Protein AF-A0A1Q8JKD9-F1 (afdb_monomer_lite)

Secondary structure (DSSP, 8-state):
---PPPPPPPPPPPPPP-PPPPP-----TT-HHHHHHHHHHHHHHHHHHHHHHHHHHTTSS-HHHHIIIIIHHHHHHHHHHHHHS--TTHHHHHHHHHHHHHHHHHHHHHHHIIIIIS-SS---HHHHHHHHHT-TT-HHHHHHHHHHIIIIIIIIHHHHHHHHHHHHTTGGGS-HHHHHHHHHHHIIIIIIHHHHHHHHHSTTHHHHT----HHHHHHHHHHHHHHHHHHHHHHHHTGGGGGG--SPPPPPPGGGS-------SS-------------PPPPPPPPP-----PPPPPPPPPPP--------------------PPP-----SPPS-----HHHHHHHHHHHHHT----------PPPP--PPP-

Radius of gyration: 34.35 Å; chains: 1; bounding box: 98×106×85 Å

Structure (mmCIF, N/CA/C/O backbone):
data_AF-A0A1Q8JKD9-F1
#
_entry.id   AF-A0A1Q8JKD9-F1
#
loop_
_atom_site.group_PDB
_atom_site.id
_atom_site.type_symbol
_atom_site.label_atom_id
_atom_site.label_alt_id
_atom_site.label_comp_id
_atom_site.label_asym_id
_atom_site.label_entity_id
_atom_site.label_seq_id
_atom_site.pdbx_PDB_ins_code
_atom_site.Cartn_x
_atom_site.Cartn_y
_atom_site.Cartn_z
_atom_site.occupancy
_atom_site.B_iso_or_equiv
_atom_site.auth_seq_id
_atom_site.auth_comp_id
_atom_site.auth_asym_id
_atom_site.auth_atom_id
_atom_site.pdbx_PDB_model_num
ATOM 1 N N . MET A 1 1 ? -63.446 -38.737 12.141 1.00 45.06 1 MET A N 1
ATOM 2 C CA . MET A 1 1 ? -63.207 -37.322 12.506 1.00 45.06 1 MET A CA 1
ATOM 3 C C . MET A 1 1 ? -62.107 -37.259 13.564 1.00 45.06 1 MET A C 1
ATOM 5 O O . MET A 1 1 ? -62.379 -37.520 14.728 1.00 45.06 1 MET A O 1
ATOM 9 N N . LEU A 1 2 ? -60.859 -37.001 13.159 1.00 45.19 2 LEU A N 1
ATOM 10 C CA . LEU A 1 2 ? -59.716 -36.859 14.071 1.00 45.19 2 LEU A CA 1
ATOM 11 C C . LEU A 1 2 ? -59.649 -35.415 14.593 1.00 45.19 2 LEU A C 1
ATOM 13 O O . LEU A 1 2 ? -59.439 -34.487 13.818 1.00 45.19 2 LEU A O 1
ATOM 17 N N . ARG A 1 3 ? -59.831 -35.222 15.905 1.00 55.19 3 ARG A N 1
ATOM 18 C CA . ARG A 1 3 ? -59.605 -33.929 16.571 1.00 55.19 3 ARG A CA 1
ATOM 19 C C . ARG A 1 3 ? -58.102 -33.718 16.771 1.00 55.19 3 ARG A C 1
ATOM 21 O O . ARG A 1 3 ? -57.494 -34.369 17.617 1.00 55.19 3 ARG A O 1
ATOM 28 N N . LEU A 1 4 ? -57.519 -32.797 16.006 1.00 57.00 4 LEU A N 1
ATOM 29 C CA . LEU A 1 4 ? -56.163 -32.289 16.219 1.00 57.00 4 LEU A CA 1
ATOM 30 C C . LEU A 1 4 ? -56.108 -31.499 17.536 1.00 57.00 4 LEU A C 1
ATOM 32 O O . LEU A 1 4 ? -56.911 -30.592 17.758 1.00 57.00 4 LEU A O 1
ATOM 36 N N . ARG A 1 5 ? -55.176 -31.862 18.425 1.00 59.66 5 ARG A N 1
ATOM 37 C CA . ARG A 1 5 ? -54.893 -31.112 19.658 1.00 59.66 5 ARG A CA 1
ATOM 38 C C . ARG A 1 5 ? -54.073 -29.853 19.327 1.00 59.66 5 ARG A C 1
ATOM 40 O O . ARG A 1 5 ? -53.141 -29.952 18.532 1.00 59.66 5 ARG A O 1
ATOM 47 N N . PRO A 1 6 ? -54.372 -28.698 19.946 1.00 70.19 6 PRO A N 1
ATOM 48 C CA . PRO A 1 6 ? -53.615 -27.469 19.738 1.00 70.19 6 PRO A CA 1
ATOM 49 C C . PRO A 1 6 ? -52.197 -27.585 20.315 1.00 70.19 6 PRO A C 1
ATOM 51 O O . PRO A 1 6 ? -52.002 -28.072 21.431 1.00 70.19 6 PRO A O 1
ATOM 54 N N . ALA A 1 7 ? -51.212 -27.138 19.537 1.00 68.81 7 ALA A N 1
ATOM 55 C CA . ALA A 1 7 ? -49.814 -27.068 19.940 1.00 68.81 7 ALA A CA 1
ATOM 56 C C . ALA A 1 7 ? -49.627 -26.004 21.034 1.00 68.81 7 ALA A C 1
ATOM 58 O O . ALA A 1 7 ? -50.043 -24.856 20.876 1.00 68.81 7 ALA A O 1
ATOM 59 N N . LEU A 1 8 ? -49.007 -26.390 22.150 1.00 71.19 8 LEU A N 1
ATOM 60 C CA . LEU A 1 8 ? -48.636 -25.462 23.216 1.00 71.19 8 LEU A CA 1
ATOM 61 C C . LEU A 1 8 ? -47.515 -24.522 22.734 1.00 71.19 8 LEU A C 1
ATOM 63 O O . LEU A 1 8 ? -46.573 -24.989 22.090 1.00 71.19 8 LEU A O 1
ATOM 67 N N . PRO A 1 9 ? -47.576 -23.220 23.064 1.00 71.81 9 PRO A N 1
ATOM 68 C CA . PRO A 1 9 ? -46.535 -22.270 22.700 1.00 71.81 9 PRO A CA 1
ATOM 69 C C . PRO A 1 9 ? -45.204 -22.593 23.409 1.00 71.81 9 PRO A C 1
ATOM 71 O O . PRO A 1 9 ? -45.204 -23.072 24.550 1.00 71.81 9 PRO A O 1
ATOM 74 N N . PRO A 1 10 ? -44.057 -22.329 22.756 1.00 72.69 10 PRO A N 1
ATOM 75 C CA . PRO A 1 10 ? -42.738 -22.599 23.314 1.00 72.69 10 PRO A CA 1
ATOM 76 C C . PRO A 1 10 ? -42.508 -21.784 24.594 1.00 72.69 10 PRO A C 1
ATOM 78 O O . PRO A 1 10 ? -42.667 -20.564 24.619 1.00 72.69 10 PRO A O 1
ATOM 81 N N . ARG A 1 11 ? -42.126 -22.469 25.680 1.00 69.19 11 ARG A N 1
ATOM 82 C CA . ARG A 1 11 ? -41.750 -21.836 26.953 1.00 69.19 11 ARG A CA 1
ATOM 83 C C . ARG A 1 11 ? -40.543 -20.921 26.741 1.00 69.19 11 ARG A C 1
ATOM 85 O O . ARG A 1 11 ? -39.498 -21.378 26.286 1.00 69.19 11 ARG A O 1
ATOM 92 N N . ALA A 1 12 ? -40.682 -19.656 27.136 1.00 68.25 12 ALA A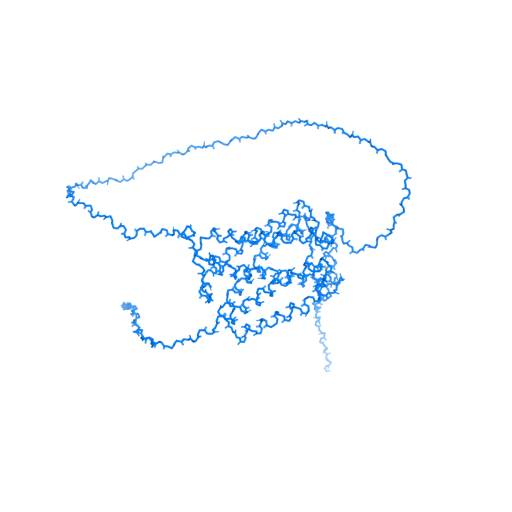 N 1
ATOM 93 C CA . ALA A 1 12 ? -39.588 -18.694 27.139 1.00 68.25 12 ALA A CA 1
ATOM 94 C C . ALA A 1 12 ? -38.411 -19.204 28.004 1.00 68.25 12 ALA A C 1
ATOM 96 O O . ALA A 1 12 ? -38.642 -19.718 29.108 1.00 68.25 12 ALA A O 1
ATOM 97 N N . PRO A 1 13 ? -37.158 -19.087 27.529 1.00 71.56 13 PRO A N 1
ATOM 98 C CA . PRO A 1 13 ? -35.986 -19.535 28.271 1.00 71.56 13 PRO A CA 1
ATOM 99 C C . PRO A 1 13 ? -35.858 -18.751 29.583 1.00 71.56 13 PRO A C 1
ATOM 101 O O . PRO A 1 13 ? -35.790 -17.523 29.591 1.00 71.56 13 PRO A O 1
ATOM 104 N N . ARG A 1 14 ? -35.828 -19.469 30.713 1.00 72.19 14 ARG A N 1
ATOM 105 C CA . ARG A 1 14 ? -35.555 -18.885 32.033 1.00 72.19 14 ARG A CA 1
ATOM 106 C C . ARG A 1 14 ? -34.157 -18.264 32.021 1.00 72.19 14 ARG A C 1
ATOM 108 O O . ARG A 1 14 ? -33.171 -18.979 31.854 1.00 72.19 14 ARG A O 1
ATOM 115 N N . ALA A 1 15 ? -34.086 -16.949 32.224 1.00 66.88 15 ALA A N 1
ATOM 116 C CA . ALA A 1 15 ? -32.836 -16.227 32.416 1.00 66.88 15 ALA A CA 1
ATOM 117 C C . ALA A 1 15 ? -32.074 -16.832 33.605 1.00 66.88 15 ALA A C 1
ATOM 119 O O . ALA A 1 15 ? -32.576 -16.880 34.730 1.00 66.88 15 ALA A O 1
ATOM 120 N N . ARG A 1 16 ? -30.876 -17.355 33.338 1.00 71.06 16 ARG A N 1
ATOM 121 C CA . ARG A 1 16 ? -29.997 -17.931 34.356 1.00 71.06 16 ARG A CA 1
ATOM 122 C C . ARG A 1 16 ? -29.391 -16.765 35.152 1.00 71.06 16 ARG A C 1
ATOM 124 O O . ARG A 1 16 ? -28.826 -15.876 34.518 1.00 71.06 16 ARG A O 1
ATOM 131 N N . PRO A 1 17 ? -29.505 -16.733 36.491 1.00 66.38 17 PRO A N 1
ATOM 132 C CA . PRO A 1 17 ? -28.947 -15.651 37.293 1.00 66.38 17 PRO A CA 1
ATOM 133 C C . PRO A 1 17 ? -27.435 -15.569 37.072 1.00 66.38 17 PRO A C 1
ATOM 135 O O . PRO A 1 17 ? -26.703 -16.541 37.279 1.00 66.38 17 PRO A O 1
ATOM 138 N N . THR A 1 18 ? -26.987 -14.413 36.594 1.00 67.50 18 THR A N 1
ATOM 139 C CA . THR A 1 18 ? -25.587 -14.098 36.324 1.00 67.50 18 THR A CA 1
ATOM 140 C C . THR A 1 18 ? -24.831 -14.112 37.650 1.00 67.50 18 THR A C 1
ATOM 142 O O . THR A 1 18 ? -25.044 -13.261 38.510 1.00 67.50 18 THR A O 1
ATOM 145 N N . ARG A 1 19 ? -23.974 -15.116 37.848 1.00 67.06 19 ARG A N 1
ATOM 146 C CA . ARG A 1 19 ? -23.101 -15.216 39.022 1.00 67.06 19 ARG A CA 1
ATOM 147 C C . ARG A 1 19 ? -22.141 -14.024 38.992 1.00 67.06 19 ARG A C 1
ATOM 149 O O . ARG A 1 19 ? -21.377 -13.893 38.040 1.00 67.06 19 ARG A O 1
ATOM 156 N N . ALA A 1 20 ? -22.222 -13.153 39.997 1.00 61.78 20 ALA A N 1
ATOM 157 C CA . ALA A 1 20 ? -21.336 -12.004 40.144 1.00 61.78 20 ALA A CA 1
ATOM 158 C C . ALA A 1 20 ? -19.874 -12.477 40.119 1.00 61.78 20 ALA A C 1
ATOM 160 O O . ALA A 1 20 ? -19.485 -13.347 40.902 1.00 61.78 20 ALA A O 1
ATOM 161 N N . ALA A 1 21 ? -19.094 -11.954 39.173 1.00 58.38 21 ALA A N 1
ATOM 162 C CA . ALA A 1 21 ? -17.678 -12.265 39.066 1.00 58.38 21 ALA A CA 1
ATOM 163 C C . ALA A 1 21 ? -16.935 -11.699 40.292 1.00 58.38 21 ALA A C 1
ATOM 165 O O . ALA A 1 21 ? -17.236 -10.577 40.710 1.00 58.38 21 ALA A O 1
ATOM 166 N N . PRO A 1 22 ? -15.995 -12.454 40.887 1.00 63.22 22 PRO A N 1
ATOM 167 C CA . PRO A 1 22 ? -15.228 -11.996 42.036 1.00 63.22 22 PRO A CA 1
ATOM 168 C C . PRO A 1 22 ? -14.421 -10.743 41.684 1.00 63.22 22 PRO A C 1
ATOM 170 O O . PRO A 1 22 ? -13.774 -10.663 40.639 1.00 63.22 22 PRO A O 1
ATOM 173 N N . ALA A 1 23 ? -14.489 -9.758 42.575 1.00 59.47 23 ALA A N 1
ATOM 174 C CA . ALA A 1 23 ? -13.776 -8.502 42.463 1.00 59.47 23 ALA A CA 1
ATOM 175 C C . ALA A 1 23 ? -12.260 -8.716 42.608 1.00 59.47 23 ALA A C 1
ATOM 177 O O . ALA A 1 23 ? -11.796 -9.249 43.611 1.00 59.47 23 ALA A O 1
ATOM 178 N N . GLY A 1 24 ? -11.504 -8.223 41.626 1.00 60.06 24 GLY A N 1
ATOM 179 C CA . GLY A 1 24 ? -10.189 -7.630 41.865 1.00 60.06 24 GLY A CA 1
ATOM 180 C C . GLY A 1 24 ? -9.005 -8.580 42.037 1.00 60.06 24 GLY A C 1
ATOM 181 O O . GLY A 1 24 ? -8.379 -8.590 43.089 1.00 60.06 24 GLY A O 1
ATOM 182 N N . ALA A 1 25 ? -8.593 -9.254 40.964 1.00 49.50 25 ALA A N 1
ATOM 183 C CA . ALA A 1 25 ? -7.165 -9.485 40.749 1.00 49.50 25 ALA A CA 1
ATOM 184 C C . ALA A 1 25 ? -6.667 -8.384 39.804 1.00 49.50 25 ALA A C 1
ATOM 186 O O . ALA A 1 25 ? -6.946 -8.410 38.606 1.00 49.50 25 ALA A O 1
ATOM 187 N N . ALA A 1 26 ? -6.011 -7.363 40.360 1.00 52.94 26 ALA A N 1
ATOM 188 C CA . ALA A 1 26 ? -5.391 -6.301 39.580 1.00 52.94 26 ALA A CA 1
ATOM 189 C C . ALA A 1 26 ? -4.292 -6.913 38.699 1.00 52.94 26 ALA A C 1
ATOM 191 O O . ALA A 1 26 ? -3.261 -7.364 39.196 1.00 52.94 26 ALA A O 1
ATOM 192 N N . VAL A 1 27 ? -4.542 -6.973 37.391 1.00 52.59 27 VAL A N 1
ATOM 193 C CA . VAL A 1 27 ? -3.562 -7.437 36.406 1.00 52.59 27 VAL A CA 1
ATOM 194 C C . VAL A 1 27 ? -2.384 -6.450 36.410 1.00 52.59 27 VAL A C 1
ATOM 196 O O . VAL A 1 27 ? -2.614 -5.246 36.272 1.00 52.59 27 VAL A O 1
ATOM 199 N N . PRO A 1 28 ? -1.135 -6.913 36.594 1.00 50.22 28 PRO A N 1
ATOM 200 C CA . PRO A 1 28 ? 0.024 -6.035 36.699 1.00 50.22 28 PRO A CA 1
ATOM 201 C C . PRO A 1 28 ? 0.235 -5.211 35.419 1.00 50.22 28 PRO A C 1
ATOM 203 O O . PRO A 1 28 ? 0.248 -5.730 34.305 1.00 50.22 28 PRO A O 1
ATOM 206 N N . ALA A 1 29 ? 0.443 -3.906 35.601 1.00 54.50 29 ALA A N 1
ATOM 207 C CA . ALA A 1 29 ? 0.509 -2.865 34.571 1.00 54.50 29 ALA A CA 1
ATOM 208 C C . ALA A 1 29 ? 1.790 -2.863 33.695 1.00 54.50 29 ALA A C 1
ATOM 210 O O . ALA A 1 29 ? 2.122 -1.846 33.091 1.00 54.50 29 ALA A O 1
ATOM 211 N N . LEU A 1 30 ? 2.514 -3.985 33.598 1.00 49.97 30 LEU A N 1
ATOM 212 C CA . LEU A 1 30 ? 3.777 -4.114 32.844 1.00 49.97 30 LEU A CA 1
ATOM 213 C C . LEU A 1 30 ? 3.600 -4.474 31.350 1.00 49.97 30 LEU A C 1
ATOM 215 O O . LEU A 1 30 ? 4.573 -4.522 30.605 1.00 49.97 30 LEU A O 1
ATOM 219 N N . ALA A 1 31 ? 2.366 -4.667 30.879 1.00 58.41 31 ALA A N 1
ATOM 220 C CA . ALA A 1 31 ? 2.044 -5.060 29.502 1.00 58.41 31 ALA A CA 1
ATOM 221 C C . ALA A 1 31 ? 2.087 -3.991 28.362 1.00 58.41 31 ALA A C 1
ATOM 223 O O . ALA A 1 31 ? 1.958 -4.404 27.208 1.00 58.41 31 ALA A O 1
ATOM 224 N N . PRO A 1 32 ? 2.267 -2.659 28.559 1.00 65.38 32 PRO A N 1
ATOM 225 C CA . PRO A 1 32 ? 2.166 -1.706 27.440 1.00 65.38 32 PRO A CA 1
ATOM 226 C C . PRO A 1 32 ? 3.316 -1.783 26.427 1.00 65.38 32 PRO A C 1
ATOM 228 O O . PRO A 1 32 ? 3.102 -1.544 25.239 1.00 65.38 32 PRO A O 1
ATOM 231 N N . ALA A 1 33 ? 4.539 -2.080 26.884 1.00 75.75 33 ALA A N 1
ATOM 232 C CA . ALA A 1 33 ? 5.746 -1.953 26.061 1.00 75.75 33 ALA A CA 1
ATOM 233 C C . ALA A 1 33 ? 5.854 -3.062 24.998 1.00 75.75 33 ALA A C 1
ATOM 235 O O . ALA A 1 33 ? 6.175 -2.784 23.842 1.00 75.75 33 ALA A O 1
ATOM 236 N N . ALA A 1 34 ? 5.523 -4.305 25.372 1.00 82.38 34 ALA A N 1
ATOM 237 C CA . ALA A 1 34 ? 5.590 -5.461 24.477 1.00 82.38 34 ALA A CA 1
ATOM 238 C C . ALA A 1 34 ? 4.606 -5.343 23.300 1.00 82.38 34 ALA A C 1
ATOM 240 O O . ALA A 1 34 ? 4.978 -5.580 22.150 1.00 82.38 34 ALA A O 1
ATOM 241 N N . GLY A 1 35 ? 3.372 -4.893 23.559 1.00 88.12 35 GLY A N 1
ATOM 242 C CA . GLY A 1 35 ? 2.386 -4.684 22.498 1.00 88.12 35 GLY A CA 1
ATOM 243 C C . GLY A 1 35 ? 2.799 -3.581 21.514 1.00 88.12 35 GLY A C 1
ATOM 244 O O . GLY A 1 35 ? 2.591 -3.723 20.309 1.00 88.12 35 GLY A O 1
ATOM 245 N N . THR A 1 36 ? 3.409 -2.494 22.005 1.00 91.62 36 THR A N 1
ATOM 246 C CA . THR A 1 36 ? 3.852 -1.382 21.149 1.00 91.62 36 THR A CA 1
ATOM 247 C C . THR A 1 36 ? 4.990 -1.829 20.240 1.00 91.62 36 THR A C 1
ATOM 249 O O . THR A 1 36 ? 4.944 -1.570 19.038 1.00 91.62 36 THR A O 1
ATOM 252 N N . GLY A 1 37 ? 5.970 -2.560 20.786 1.00 94.62 37 GLY A N 1
ATOM 253 C CA . GLY A 1 37 ? 7.058 -3.145 19.999 1.00 94.62 37 GLY A CA 1
ATOM 254 C C . GLY A 1 37 ? 6.539 -4.076 18.902 1.00 94.62 37 GLY A C 1
ATOM 255 O O . GLY A 1 37 ? 6.976 -3.990 17.757 1.00 94.62 37 GLY A O 1
ATOM 256 N N . ARG A 1 38 ? 5.529 -4.895 19.210 1.00 95.00 38 ARG A N 1
ATOM 257 C CA . ARG A 1 38 ? 4.882 -5.777 18.231 1.00 95.00 38 ARG A CA 1
ATOM 258 C C . ARG A 1 38 ? 4.211 -5.015 17.086 1.00 95.00 38 ARG A C 1
ATOM 260 O O . ARG A 1 38 ? 4.406 -5.359 15.925 1.00 95.00 38 ARG A O 1
ATOM 267 N N . VAL A 1 39 ? 3.431 -3.976 17.390 1.00 96.12 39 VAL A N 1
ATOM 268 C CA . VAL A 1 39 ? 2.801 -3.142 16.350 1.00 96.12 39 VAL A CA 1
ATOM 269 C C . VAL A 1 39 ? 3.860 -2.421 15.515 1.00 96.12 39 VAL A C 1
ATOM 271 O O . VAL A 1 39 ? 3.719 -2.350 14.296 1.00 96.12 39 VAL A O 1
ATOM 274 N N . ALA A 1 40 ? 4.945 -1.954 16.136 1.00 96.75 40 ALA A N 1
ATOM 275 C CA . ALA A 1 40 ? 6.064 -1.353 15.418 1.00 96.75 40 ALA A CA 1
ATOM 276 C C . ALA A 1 40 ? 6.735 -2.342 14.450 1.00 96.75 40 ALA A C 1
ATOM 278 O O . ALA A 1 40 ? 7.039 -1.955 13.326 1.00 96.75 40 ALA A O 1
ATOM 279 N N . LEU A 1 41 ? 6.901 -3.616 14.829 1.00 97.69 41 LEU A N 1
ATOM 280 C CA . LEU A 1 41 ? 7.418 -4.656 13.928 1.00 97.69 41 LEU A CA 1
ATOM 281 C C . LEU A 1 41 ? 6.498 -4.889 12.722 1.00 97.69 41 LEU A C 1
ATOM 283 O O . LEU A 1 41 ? 6.991 -4.994 11.601 1.00 97.69 41 LEU A O 1
ATOM 287 N N . HIS A 1 42 ? 5.177 -4.918 12.927 1.00 98.06 42 HIS A N 1
ATOM 288 C CA . HIS A 1 42 ? 4.202 -5.026 11.832 1.00 98.06 42 HIS A CA 1
ATOM 289 C C . HIS A 1 42 ? 4.266 -3.828 10.878 1.00 98.06 42 HIS A C 1
ATOM 291 O O . HIS A 1 42 ? 4.271 -4.010 9.664 1.00 98.06 42 HIS A O 1
ATOM 297 N N . VAL A 1 43 ? 4.348 -2.604 11.410 1.00 97.94 43 VAL A N 1
ATOM 298 C CA . VAL A 1 43 ? 4.467 -1.380 10.595 1.00 97.94 43 VAL A CA 1
ATOM 299 C C . VAL A 1 43 ? 5.815 -1.324 9.870 1.00 97.94 43 VAL A C 1
ATOM 301 O O . VAL A 1 43 ? 5.864 -0.947 8.703 1.00 97.94 43 VAL A O 1
ATOM 304 N N . LEU A 1 44 ? 6.903 -1.748 10.518 1.00 97.88 44 LEU A N 1
ATOM 305 C CA . LEU A 1 44 ? 8.215 -1.857 9.881 1.00 97.88 44 LEU A CA 1
ATOM 306 C C . LEU A 1 44 ? 8.171 -2.854 8.719 1.00 97.88 44 LEU A C 1
ATOM 308 O O . LEU A 1 44 ? 8.589 -2.519 7.614 1.00 97.88 44 LEU A O 1
ATOM 312 N N . LEU A 1 45 ? 7.613 -4.046 8.945 1.00 97.88 45 LEU A N 1
ATOM 313 C CA . LEU A 1 45 ? 7.430 -5.051 7.901 1.00 97.88 45 LEU A CA 1
ATOM 314 C C . LEU A 1 45 ? 6.582 -4.520 6.741 1.00 97.88 45 LEU A C 1
ATOM 316 O O . LEU A 1 45 ? 6.918 -4.773 5.591 1.00 97.88 45 LEU A O 1
ATOM 320 N N . ALA A 1 46 ? 5.524 -3.764 7.032 1.00 97.50 46 ALA A N 1
ATOM 321 C CA . ALA A 1 46 ? 4.680 -3.136 6.022 1.00 97.50 46 ALA A CA 1
ATOM 322 C C . ALA A 1 46 ? 5.406 -2.058 5.197 1.00 97.50 46 ALA A C 1
ATOM 324 O O . ALA A 1 46 ? 5.093 -1.874 4.023 1.00 97.50 46 ALA A O 1
ATOM 325 N N . ALA A 1 47 ? 6.368 -1.346 5.788 1.00 97.38 47 ALA A N 1
ATOM 326 C CA . ALA A 1 47 ? 7.128 -0.302 5.105 1.00 97.38 47 ALA A CA 1
ATOM 327 C C . ALA A 1 47 ? 8.272 -0.855 4.238 1.00 97.38 47 ALA A C 1
ATOM 329 O O . ALA A 1 47 ? 8.601 -0.263 3.208 1.00 97.38 47 ALA A O 1
ATOM 330 N N . LEU A 1 48 ? 8.893 -1.973 4.636 1.00 97.88 48 LEU A N 1
ATOM 331 C CA . LEU A 1 48 ? 10.083 -2.501 3.960 1.00 97.88 48 LEU A CA 1
ATOM 332 C C . LEU A 1 48 ? 9.881 -2.814 2.463 1.00 97.88 48 LEU A C 1
ATOM 334 O O . LEU A 1 48 ? 10.786 -2.472 1.705 1.00 97.88 48 LEU A O 1
ATOM 338 N N . PRO A 1 49 ? 8.763 -3.411 1.999 1.00 96.88 49 PRO A N 1
ATOM 339 C CA . PRO A 1 49 ? 8.540 -3.652 0.575 1.00 96.88 49 PRO A CA 1
ATOM 340 C C . PRO A 1 49 ? 8.629 -2.386 -0.287 1.00 96.88 49 PRO A C 1
ATOM 342 O O . PRO A 1 49 ? 9.335 -2.373 -1.295 1.00 96.88 49 PRO A O 1
ATOM 345 N N . LEU A 1 50 ? 7.999 -1.302 0.171 1.00 96.50 50 LEU A N 1
ATOM 346 C CA . LEU A 1 50 ? 8.004 0.004 -0.493 1.00 96.50 50 LEU A CA 1
ATOM 347 C C . LEU A 1 50 ? 9.395 0.645 -0.455 1.00 96.50 50 LEU A C 1
ATOM 349 O O . LEU A 1 50 ? 9.899 1.117 -1.474 1.00 96.50 50 LEU A O 1
ATOM 353 N N . LEU A 1 51 ? 10.044 0.620 0.714 1.00 97.31 51 LEU A N 1
ATOM 354 C CA . LEU A 1 51 ? 11.393 1.163 0.882 1.00 97.31 51 LEU A CA 1
ATOM 355 C C . LEU A 1 51 ? 12.430 0.401 0.052 1.00 97.31 51 LEU A C 1
ATOM 357 O O . LEU A 1 51 ? 13.373 1.015 -0.439 1.00 97.31 51 LEU A O 1
ATOM 361 N N . ALA A 1 52 ? 12.263 -0.910 -0.130 1.00 97.88 52 ALA A N 1
ATOM 362 C CA . ALA A 1 52 ? 13.145 -1.724 -0.958 1.00 97.88 52 ALA A CA 1
ATOM 363 C C . ALA A 1 52 ? 13.043 -1.345 -2.444 1.00 97.88 52 ALA A C 1
ATOM 365 O O . ALA A 1 52 ? 14.072 -1.297 -3.116 1.00 97.88 52 ALA A O 1
ATOM 366 N N . ILE A 1 53 ? 11.842 -1.011 -2.938 1.00 97.12 53 ILE A N 1
ATOM 367 C CA . ILE A 1 53 ? 11.655 -0.478 -4.297 1.00 97.12 53 ILE A CA 1
ATOM 368 C C . ILE A 1 53 ? 12.400 0.848 -4.435 1.00 97.12 53 ILE A C 1
ATOM 370 O O . ILE A 1 53 ? 13.228 0.988 -5.334 1.00 97.12 53 ILE A O 1
ATOM 374 N N . SER A 1 54 ? 12.171 1.801 -3.525 1.00 97.62 54 SER A N 1
ATOM 375 C CA . SER A 1 54 ? 12.868 3.089 -3.567 1.00 97.62 54 SER A CA 1
ATOM 376 C C . SER A 1 54 ? 14.387 2.900 -3.498 1.00 97.62 54 SER A C 1
ATOM 378 O O . SER A 1 54 ? 15.099 3.392 -4.367 1.00 97.62 54 SER A O 1
ATOM 380 N N . ALA A 1 55 ? 14.897 2.129 -2.535 1.00 98.00 55 ALA A N 1
ATOM 381 C CA . ALA A 1 55 ? 16.331 1.875 -2.392 1.00 98.00 55 ALA A CA 1
ATOM 382 C C . ALA A 1 55 ? 16.951 1.243 -3.648 1.00 98.00 55 ALA A C 1
ATOM 384 O O . ALA A 1 55 ? 18.068 1.604 -4.015 1.00 98.00 55 ALA A O 1
ATOM 385 N N . HIS A 1 56 ? 16.231 0.347 -4.327 1.00 97.81 56 HIS A N 1
ATOM 386 C CA . HIS A 1 56 ? 16.688 -0.246 -5.579 1.00 97.81 56 HIS A CA 1
ATOM 387 C C . HIS A 1 56 ? 16.747 0.772 -6.719 1.00 97.81 56 HIS A C 1
ATOM 389 O O . HIS A 1 56 ? 17.739 0.839 -7.439 1.00 97.81 56 HIS A O 1
ATOM 395 N N . VAL A 1 57 ? 15.710 1.596 -6.867 1.00 97.38 57 VAL A N 1
ATOM 396 C CA . VAL A 1 57 ? 15.615 2.590 -7.946 1.00 97.38 57 VAL A CA 1
ATOM 397 C C . VAL A 1 57 ? 16.617 3.742 -7.753 1.00 97.38 57 VAL A C 1
ATOM 399 O O . VAL A 1 57 ? 17.094 4.317 -8.732 1.00 97.38 57 VAL A O 1
ATOM 402 N N . PHE A 1 58 ? 16.997 4.035 -6.506 1.00 98.25 58 PHE A N 1
ATOM 403 C CA . PHE A 1 58 ? 18.104 4.936 -6.159 1.00 98.25 58 PHE A CA 1
ATOM 404 C C . PHE A 1 58 ? 19.498 4.282 -6.241 1.00 98.25 58 PHE A C 1
ATOM 406 O O . PHE A 1 58 ? 20.481 4.939 -5.912 1.00 98.25 58 PHE A O 1
ATOM 413 N N . ASP A 1 59 ? 19.596 3.017 -6.665 1.00 97.25 59 ASP A N 1
ATOM 414 C CA . ASP A 1 59 ? 20.850 2.249 -6.741 1.00 97.25 59 ASP A CA 1
ATOM 415 C C . ASP A 1 59 ? 21.591 2.136 -5.390 1.00 97.25 59 ASP A C 1
ATOM 417 O O . ASP A 1 59 ? 22.812 2.023 -5.323 1.00 97.25 59 ASP A O 1
ATOM 421 N N . LEU A 1 60 ? 20.843 2.177 -4.279 1.00 97.81 60 LEU A N 1
ATOM 422 C CA . LEU A 1 60 ? 21.392 2.065 -2.924 1.00 97.81 60 LEU A CA 1
ATOM 423 C C . LEU A 1 60 ? 21.534 0.605 -2.499 1.00 97.81 60 LEU A C 1
ATOM 425 O O . LEU A 1 60 ? 22.558 0.207 -1.948 1.00 97.81 60 LEU A O 1
ATOM 429 N N . VAL A 1 61 ? 20.479 -0.189 -2.708 1.00 98.00 61 VAL A N 1
ATOM 430 C CA . VAL A 1 61 ? 20.438 -1.602 -2.313 1.00 98.00 61 VAL A CA 1
ATOM 431 C C . VAL A 1 61 ? 19.650 -2.411 -3.347 1.00 98.00 61 VAL A C 1
ATOM 433 O O . VAL A 1 61 ? 18.501 -2.076 -3.634 1.00 98.00 61 VAL A O 1
ATOM 436 N N . PRO A 1 62 ? 20.209 -3.508 -3.890 1.00 98.00 62 PRO A N 1
ATOM 437 C CA . PRO A 1 62 ? 19.466 -4.428 -4.743 1.00 98.00 62 PRO A CA 1
ATOM 438 C C . PRO A 1 62 ? 18.240 -5.015 -4.036 1.00 98.00 62 PRO A C 1
ATOM 440 O O . PRO A 1 62 ? 18.349 -5.540 -2.925 1.00 98.00 62 PRO A O 1
ATOM 443 N N . MET A 1 63 ? 17.086 -5.014 -4.708 1.00 97.69 63 MET A N 1
ATOM 444 C CA . MET A 1 63 ? 15.826 -5.467 -4.108 1.00 97.69 63 MET A CA 1
ATOM 445 C C . MET A 1 63 ? 15.865 -6.942 -3.681 1.00 97.69 63 MET A C 1
ATOM 447 O O . MET A 1 63 ? 15.294 -7.296 -2.653 1.00 97.69 63 MET A O 1
ATOM 451 N N . GLN A 1 64 ? 16.609 -7.785 -4.407 1.00 98.06 64 GLN A N 1
ATOM 452 C CA . GLN A 1 64 ? 16.895 -9.173 -4.033 1.00 98.06 64 GLN A CA 1
ATOM 453 C C . GLN A 1 64 ? 17.528 -9.288 -2.637 1.00 98.06 64 GLN A C 1
ATOM 455 O O . GLN A 1 64 ? 17.124 -10.144 -1.849 1.00 98.06 64 GLN A O 1
ATOM 460 N N . LEU A 1 65 ? 18.503 -8.429 -2.313 1.00 98.19 65 LEU A N 1
ATOM 461 C CA . LEU A 1 65 ? 19.181 -8.455 -1.014 1.00 98.19 65 LEU A CA 1
ATOM 462 C C . LEU A 1 65 ? 18.250 -7.969 0.096 1.00 98.19 65 LEU A C 1
ATOM 464 O O . LEU A 1 65 ? 18.133 -8.639 1.120 1.00 98.19 65 LEU A O 1
ATOM 468 N N . SER A 1 66 ? 17.536 -6.860 -0.116 1.00 97.88 66 SER A N 1
ATOM 469 C CA . SER A 1 66 ? 16.542 -6.368 0.848 1.00 97.88 66 SER A CA 1
ATOM 470 C C . SER A 1 66 ? 15.440 -7.399 1.106 1.00 97.88 66 SER A C 1
ATOM 472 O O . SER A 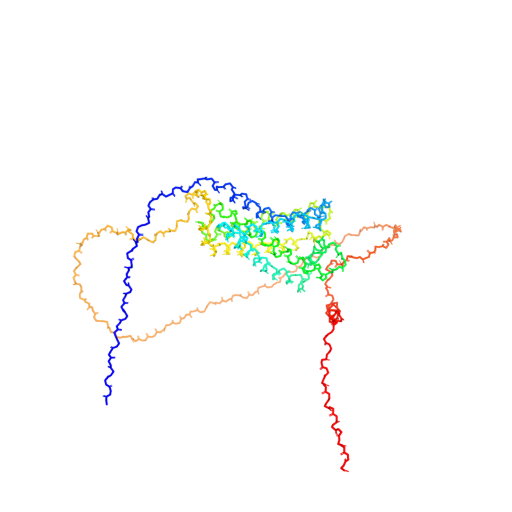1 66 ? 15.060 -7.623 2.256 1.00 97.88 66 SER A O 1
ATOM 474 N N . ALA A 1 67 ? 14.954 -8.074 0.062 1.00 97.25 67 ALA A N 1
ATOM 475 C CA . ALA A 1 67 ? 13.956 -9.127 0.193 1.00 97.25 67 ALA A CA 1
ATOM 476 C C . ALA A 1 67 ? 14.487 -10.310 1.020 1.00 97.25 67 ALA A C 1
ATOM 478 O O . ALA A 1 67 ? 13.845 -10.714 1.992 1.00 97.25 67 ALA A O 1
ATOM 479 N N . ALA A 1 68 ? 15.665 -10.833 0.668 1.00 97.75 68 ALA A N 1
ATOM 480 C CA . ALA A 1 68 ? 16.238 -12.025 1.292 1.00 97.75 68 ALA A CA 1
ATOM 481 C C . ALA A 1 68 ? 16.725 -11.794 2.731 1.00 97.75 68 ALA A C 1
ATOM 483 O O . ALA A 1 68 ? 16.578 -12.681 3.570 1.00 97.75 68 ALA A O 1
ATOM 484 N N . LEU A 1 69 ? 17.306 -10.626 3.019 1.00 98.12 69 LEU A N 1
ATOM 485 C CA . LEU A 1 69 ? 17.960 -10.349 4.302 1.00 98.12 69 LEU A CA 1
ATOM 486 C C . LEU A 1 69 ? 17.079 -9.578 5.287 1.00 98.12 69 LEU A C 1
ATOM 488 O O . LEU A 1 69 ? 17.312 -9.672 6.490 1.00 98.12 69 LEU A O 1
ATOM 492 N N . LEU A 1 70 ? 16.083 -8.823 4.810 1.00 97.56 70 LEU A N 1
ATOM 493 C CA . LEU A 1 70 ? 15.244 -7.979 5.668 1.00 97.56 70 LEU A CA 1
ATOM 494 C C . LEU A 1 70 ? 13.781 -8.420 5.644 1.00 97.56 70 LEU A C 1
ATOM 496 O O . LEU A 1 70 ? 13.240 -8.790 6.684 1.00 97.56 70 LEU A O 1
ATOM 500 N N . VAL A 1 71 ? 13.141 -8.417 4.469 1.00 97.69 71 VAL A N 1
ATOM 501 C CA . VAL A 1 71 ? 11.688 -8.638 4.364 1.00 97.69 71 VAL A CA 1
ATOM 502 C C . VAL A 1 71 ? 11.307 -10.058 4.768 1.00 97.69 71 VAL A C 1
ATOM 504 O O . VAL A 1 71 ? 10.468 -10.229 5.647 1.00 97.69 71 VAL A O 1
ATOM 507 N N . VAL A 1 72 ? 11.924 -11.082 4.169 1.00 97.69 72 VAL A N 1
ATOM 508 C CA . VAL A 1 72 ? 11.578 -12.488 4.443 1.00 97.69 72 VAL A CA 1
ATOM 509 C C . VAL A 1 72 ? 11.882 -12.889 5.894 1.00 97.69 72 VAL A C 1
ATOM 511 O O . VAL A 1 72 ? 10.989 -13.455 6.536 1.00 97.69 72 VAL A O 1
ATOM 514 N N . PRO A 1 73 ? 13.064 -12.582 6.470 1.00 98.31 73 PRO A N 1
ATOM 515 C CA . PRO A 1 73 ? 13.338 -12.891 7.871 1.00 98.31 73 PRO A CA 1
ATOM 516 C C . PRO A 1 73 ? 12.388 -12.172 8.832 1.00 98.31 73 PRO A C 1
ATOM 518 O O . PRO A 1 73 ? 11.854 -12.810 9.740 1.00 98.31 73 PRO A O 1
ATOM 521 N N . LEU A 1 74 ? 12.111 -10.879 8.612 1.00 98.00 74 LEU A N 1
ATOM 522 C CA . LEU A 1 74 ? 11.185 -10.131 9.463 1.00 98.00 74 LEU A CA 1
ATOM 523 C C . LEU A 1 74 ? 9.748 -10.654 9.336 1.00 98.00 74 LEU A C 1
ATOM 525 O O . LEU A 1 74 ? 9.088 -10.848 10.355 1.00 98.00 74 LEU A O 1
ATOM 529 N N . ALA A 1 75 ? 9.280 -10.941 8.118 1.00 97.94 75 ALA A N 1
ATOM 530 C CA . ALA A 1 75 ? 7.969 -11.545 7.884 1.00 97.94 75 ALA A CA 1
ATOM 531 C C . ALA A 1 75 ? 7.833 -12.883 8.613 1.00 97.94 75 ALA A C 1
ATOM 533 O O . ALA A 1 75 ? 6.829 -13.129 9.279 1.00 97.94 75 ALA A O 1
ATOM 534 N N . THR A 1 76 ? 8.871 -13.718 8.540 1.00 98.00 76 THR A N 1
ATOM 535 C CA . THR A 1 76 ? 8.914 -15.012 9.229 1.00 98.00 76 THR A CA 1
ATOM 536 C C . THR A 1 76 ? 8.859 -14.826 10.743 1.00 98.00 76 THR A C 1
ATOM 538 O O . THR A 1 76 ? 8.038 -15.457 11.404 1.00 98.00 76 THR A O 1
ATOM 541 N N . ALA A 1 77 ? 9.673 -13.925 11.300 1.00 97.88 77 ALA A N 1
ATOM 542 C CA . ALA A 1 77 ? 9.691 -13.644 12.734 1.00 97.88 77 ALA A CA 1
ATOM 543 C C . ALA A 1 77 ? 8.337 -13.118 13.241 1.00 97.88 77 ALA A C 1
ATOM 545 O O . ALA A 1 77 ? 7.827 -13.594 14.255 1.00 97.88 77 ALA A O 1
ATOM 546 N N . VAL A 1 78 ? 7.722 -12.183 12.514 1.00 97.50 78 VAL A N 1
ATOM 547 C CA . VAL A 1 78 ? 6.401 -11.628 12.842 1.00 97.50 78 VAL A CA 1
ATOM 548 C C . VAL A 1 78 ? 5.302 -12.687 12.726 1.00 97.50 78 VAL A C 1
ATOM 550 O O . VAL A 1 78 ? 4.421 -12.745 13.585 1.00 97.50 78 VAL A O 1
ATOM 553 N N . ALA A 1 79 ? 5.353 -13.555 11.712 1.00 97.25 79 ALA A N 1
ATOM 554 C CA . ALA A 1 79 ? 4.402 -14.653 11.554 1.00 97.25 79 ALA A CA 1
ATOM 555 C C . ALA A 1 79 ? 4.514 -15.672 12.698 1.00 97.25 79 ALA A C 1
ATOM 557 O O . ALA A 1 79 ? 3.498 -16.036 13.288 1.00 97.25 79 ALA A O 1
ATOM 558 N N . VAL A 1 80 ? 5.737 -16.076 13.058 1.00 97.94 80 VAL A N 1
ATOM 559 C CA . VAL A 1 80 ? 6.015 -16.955 14.209 1.00 97.94 80 VAL A CA 1
ATOM 560 C C . VAL A 1 80 ? 5.492 -16.314 15.496 1.00 97.94 80 VAL A C 1
ATOM 562 O O . VAL A 1 80 ? 4.720 -16.939 16.219 1.00 97.94 80 VAL A O 1
ATOM 565 N N . LEU A 1 81 ? 5.820 -15.045 15.748 1.00 96.44 81 LEU A N 1
ATOM 566 C CA . LEU A 1 81 ? 5.323 -14.310 16.913 1.00 96.44 81 LEU A CA 1
ATOM 567 C C . LEU A 1 81 ? 3.783 -14.253 16.948 1.00 96.44 81 LEU A C 1
ATOM 569 O O . LEU A 1 81 ? 3.179 -14.445 18.000 1.00 96.44 81 LEU A O 1
ATOM 573 N N . THR A 1 82 ? 3.142 -14.046 15.796 1.00 96.06 82 THR A N 1
ATOM 574 C CA . THR A 1 82 ? 1.674 -14.006 15.665 1.00 96.06 82 THR A CA 1
ATOM 575 C C . THR A 1 82 ? 1.014 -15.355 15.903 1.00 96.06 82 THR A C 1
ATOM 577 O O . THR A 1 82 ? -0.063 -15.415 16.497 1.00 96.06 82 THR A O 1
ATOM 580 N N . LEU A 1 83 ? 1.661 -16.436 15.475 1.00 97.12 83 LEU A N 1
ATOM 581 C CA . LEU A 1 83 ? 1.146 -17.789 15.627 1.00 97.12 83 LEU A CA 1
ATOM 582 C C . LEU A 1 83 ? 1.274 -18.304 17.065 1.00 97.12 83 LEU A C 1
ATOM 584 O O . LEU A 1 83 ? 0.337 -18.914 17.576 1.00 97.12 83 LEU A O 1
ATOM 588 N N . PHE A 1 84 ? 2.425 -18.081 17.703 1.00 97.75 84 PHE A N 1
ATOM 589 C CA . PHE A 1 84 ? 2.730 -18.665 19.013 1.00 97.75 84 PHE A CA 1
ATOM 590 C C . PHE A 1 84 ? 2.355 -17.769 20.198 1.00 97.75 84 PHE A C 1
ATOM 592 O O . PHE A 1 84 ? 2.128 -18.285 21.289 1.00 97.75 84 PHE A O 1
ATOM 599 N N . ASP A 1 85 ? 2.251 -16.458 19.993 1.00 96.12 85 ASP A N 1
ATOM 600 C CA . ASP A 1 85 ? 1.877 -15.495 21.031 1.00 96.12 85 ASP A CA 1
ATOM 601 C C . ASP A 1 85 ? 0.848 -14.497 20.477 1.00 96.12 85 ASP A C 1
ATOM 603 O O . ASP A 1 85 ? 1.189 -13.346 20.231 1.00 96.12 85 ASP A O 1
ATOM 607 N N . PRO A 1 86 ? -0.397 -14.899 20.169 1.00 94.88 86 PRO A N 1
ATOM 608 C CA . PRO A 1 86 ? -1.373 -14.012 19.539 1.00 94.88 86 PRO A CA 1
ATOM 609 C C . PRO A 1 86 ? -1.751 -12.836 20.451 1.00 94.88 86 PRO A C 1
ATOM 611 O O . PRO A 1 86 ? -2.140 -13.012 21.605 1.00 94.88 86 PRO A O 1
ATOM 614 N N . HIS A 1 87 ? -1.727 -11.622 19.904 1.00 95.19 87 HIS A N 1
ATOM 615 C CA . HIS A 1 87 ? -2.053 -10.390 20.617 1.00 95.19 87 HIS A CA 1
ATOM 616 C C . HIS A 1 8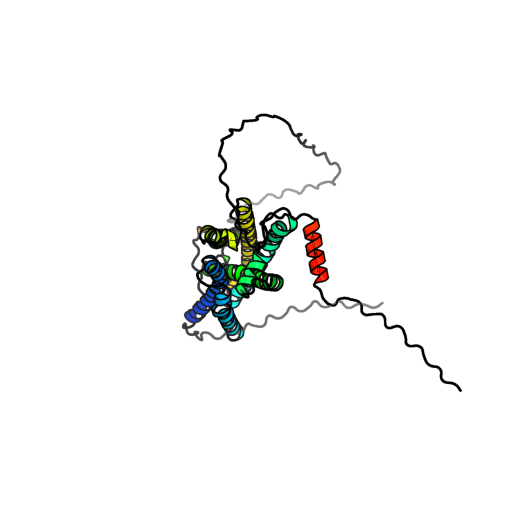7 ? -3.345 -9.761 20.061 1.00 95.19 87 HIS A C 1
ATOM 618 O O . HIS A 1 87 ? -3.582 -9.816 18.853 1.00 95.19 87 HIS A O 1
ATOM 624 N N . PRO A 1 88 ? -4.188 -9.092 20.878 1.00 94.56 88 PRO A N 1
ATOM 625 C CA . PRO A 1 88 ? -5.437 -8.488 20.396 1.00 94.56 88 PRO A CA 1
ATOM 626 C C . PRO A 1 88 ? -5.260 -7.554 19.188 1.00 94.56 88 PRO A C 1
ATOM 628 O O . PRO A 1 88 ? -6.058 -7.596 18.249 1.00 94.56 88 PRO A O 1
ATOM 631 N N . ALA A 1 89 ? -4.174 -6.773 19.164 1.00 96.00 89 ALA A N 1
ATOM 632 C CA . ALA A 1 89 ? -3.865 -5.863 18.059 1.00 96.00 89 ALA A CA 1
ATOM 633 C C . ALA A 1 89 ? -3.631 -6.581 16.712 1.00 96.00 89 ALA A C 1
ATOM 635 O O . ALA A 1 89 ? -3.847 -5.971 15.664 1.00 96.00 89 ALA A O 1
ATOM 636 N N . ASP A 1 90 ? -3.274 -7.871 16.709 1.00 96.75 90 ASP A N 1
ATOM 637 C CA . ASP A 1 90 ? -3.067 -8.628 15.467 1.00 96.75 90 ASP A CA 1
ATOM 638 C C . ASP A 1 90 ? -4.359 -8.757 14.655 1.00 96.75 90 ASP A C 1
ATOM 640 O O . ASP A 1 90 ? -4.318 -8.860 13.433 1.00 96.75 90 ASP A O 1
ATOM 644 N N . ARG A 1 91 ? -5.532 -8.683 15.301 1.00 97.19 91 ARG A N 1
ATOM 645 C CA . ARG A 1 91 ? -6.813 -8.659 14.579 1.00 97.19 91 ARG A CA 1
ATOM 646 C C . ARG A 1 91 ? -6.974 -7.392 13.749 1.00 97.19 91 ARG A C 1
ATOM 648 O O . ARG A 1 91 ? -7.521 -7.464 12.651 1.00 97.19 91 ARG A O 1
ATOM 655 N N . ILE A 1 92 ? -6.507 -6.251 14.254 1.00 97.69 92 ILE A N 1
ATOM 656 C CA . ILE A 1 92 ? -6.529 -4.974 13.524 1.00 97.69 92 ILE A CA 1
ATOM 657 C C . ILE A 1 92 ? -5.554 -5.046 12.353 1.00 97.69 92 ILE A C 1
ATOM 659 O O . ILE A 1 92 ? -5.930 -4.704 11.234 1.00 97.69 92 ILE A O 1
ATOM 663 N N . VAL A 1 93 ? -4.349 -5.561 12.605 1.00 98.00 93 VAL A N 1
ATOM 664 C CA . VAL A 1 93 ? -3.324 -5.802 11.583 1.00 98.00 93 VAL A CA 1
ATOM 665 C C . VAL A 1 93 ? -3.848 -6.705 10.466 1.00 98.00 93 VAL A C 1
ATOM 667 O O . VAL A 1 93 ? -3.775 -6.328 9.299 1.00 98.00 93 VAL A O 1
ATOM 670 N N . ALA A 1 94 ? -4.445 -7.849 10.805 1.00 98.12 94 ALA A N 1
ATOM 671 C CA . ALA A 1 94 ? -4.971 -8.800 9.831 1.00 98.12 94 ALA A CA 1
ATOM 672 C C . ALA A 1 94 ? -6.093 -8.199 8.971 1.00 98.12 94 ALA A C 1
ATOM 674 O O . ALA A 1 94 ? -6.109 -8.399 7.758 1.00 98.12 94 ALA A O 1
ATOM 675 N N . HIS A 1 95 ? -7.008 -7.424 9.569 1.00 98.44 95 HIS A N 1
ATOM 676 C CA . HIS A 1 95 ? -8.053 -6.733 8.805 1.00 98.44 95 HIS A CA 1
ATOM 677 C C . HIS A 1 95 ? -7.480 -5.640 7.905 1.00 98.44 95 HIS A C 1
ATOM 679 O O . HIS A 1 95 ? -7.937 -5.501 6.773 1.00 98.44 95 HIS A O 1
ATOM 685 N N . GLY A 1 96 ? -6.488 -4.886 8.383 1.00 98.50 96 GLY A N 1
ATOM 686 C CA . GLY A 1 96 ? -5.814 -3.880 7.570 1.00 98.50 96 GLY A CA 1
ATOM 687 C C . GLY A 1 96 ? -5.088 -4.495 6.381 1.00 98.50 96 GLY A C 1
ATOM 688 O O . GLY A 1 96 ? -5.254 -4.019 5.261 1.00 98.50 96 GLY A O 1
ATOM 689 N N . LEU A 1 97 ? -4.373 -5.601 6.598 1.00 98.50 97 LEU A N 1
ATOM 690 C CA . LEU A 1 97 ? -3.717 -6.357 5.533 1.00 98.50 97 LEU A CA 1
ATOM 691 C C . LEU A 1 97 ? -4.733 -6.892 4.516 1.00 98.50 97 LEU A C 1
ATOM 693 O O . LEU A 1 97 ? -4.564 -6.689 3.316 1.00 98.50 97 LEU A O 1
ATOM 697 N N . ALA A 1 98 ? -5.823 -7.510 4.982 1.00 98.62 98 ALA A N 1
ATOM 698 C CA . ALA A 1 98 ? -6.865 -8.044 4.107 1.00 98.62 98 ALA A CA 1
ATOM 699 C C . ALA A 1 98 ? -7.538 -6.948 3.264 1.00 98.62 98 ALA A C 1
ATOM 701 O O . ALA A 1 98 ? -7.644 -7.084 2.045 1.00 98.62 98 ALA A O 1
ATOM 702 N N . TRP A 1 99 ? -7.953 -5.837 3.881 1.00 98.69 99 TRP A N 1
ATOM 703 C CA . TRP A 1 99 ? -8.553 -4.719 3.148 1.00 98.69 99 TRP A CA 1
ATOM 704 C C . TRP A 1 99 ? -7.557 -3.995 2.242 1.00 98.69 99 TRP A C 1
ATOM 706 O O . TRP A 1 99 ? -7.964 -3.504 1.194 1.00 98.69 99 TRP A O 1
ATOM 716 N N . GLY A 1 100 ? -6.271 -3.969 2.598 1.00 98.75 100 GLY A N 1
ATOM 717 C CA . GLY A 1 100 ? -5.198 -3.479 1.735 1.00 98.75 100 GLY A CA 1
ATOM 718 C C . GLY A 1 100 ? -5.046 -4.309 0.461 1.00 98.75 100 GLY A C 1
ATOM 719 O O . GLY A 1 100 ? -5.009 -3.752 -0.636 1.00 98.75 100 GLY A O 1
ATOM 720 N N . VAL A 1 101 ? -5.058 -5.641 0.584 1.00 98.69 101 VAL A N 1
ATOM 721 C CA . VAL A 1 101 ? -5.051 -6.562 -0.569 1.00 98.69 101 VAL A CA 1
ATOM 722 C C . VAL A 1 101 ? -6.291 -6.351 -1.439 1.00 98.69 101 VAL A C 1
ATOM 724 O O . VAL A 1 101 ? -6.168 -6.226 -2.655 1.00 98.69 101 VAL A O 1
ATOM 727 N N . VAL A 1 102 ? -7.481 -6.247 -0.833 1.00 98.69 102 VAL A N 1
ATOM 728 C CA . VAL A 1 102 ? -8.735 -5.989 -1.565 1.00 98.69 102 VAL A CA 1
ATOM 729 C C . VAL A 1 102 ? -8.688 -4.643 -2.293 1.00 98.69 102 VAL A C 1
ATOM 731 O O . VAL A 1 102 ? -9.024 -4.575 -3.473 1.00 98.69 102 VAL A O 1
ATOM 734 N N . ALA A 1 103 ? -8.246 -3.576 -1.627 1.00 98.62 103 ALA A N 1
ATOM 735 C CA . ALA A 1 103 ? -8.108 -2.256 -2.238 1.00 98.62 103 ALA A CA 1
ATOM 736 C C . ALA A 1 103 ? -7.112 -2.270 -3.405 1.00 98.62 103 ALA A C 1
ATOM 738 O O . ALA A 1 103 ? -7.375 -1.667 -4.445 1.00 98.62 103 ALA A O 1
ATOM 739 N N . CYS A 1 104 ? -6.004 -3.001 -3.263 1.00 98.50 104 CYS A N 1
ATOM 740 C CA . CYS A 1 104 ? -5.018 -3.181 -4.324 1.00 98.50 104 CYS A CA 1
ATOM 741 C C . CYS A 1 104 ? -5.589 -3.967 -5.512 1.00 98.50 104 CYS A C 1
ATOM 743 O O . CYS A 1 104 ? -5.400 -3.556 -6.651 1.00 98.50 104 CYS A O 1
ATOM 745 N N . ALA A 1 105 ? -6.352 -5.035 -5.268 1.00 98.19 105 ALA A N 1
ATOM 746 C CA . ALA A 1 105 ? -7.016 -5.801 -6.322 1.00 98.19 105 ALA A CA 1
ATOM 747 C C . ALA A 1 105 ? -8.043 -4.959 -7.098 1.00 98.19 105 ALA A C 1
ATOM 749 O O . ALA A 1 105 ? -8.064 -4.996 -8.325 1.00 98.19 105 ALA A O 1
ATOM 750 N N . VAL A 1 106 ? -8.862 -4.158 -6.406 1.00 98.25 106 VAL A N 1
ATOM 751 C CA . VAL A 1 106 ? -9.849 -3.275 -7.058 1.00 98.25 106 VAL A CA 1
ATOM 752 C C . VAL A 1 106 ? -9.168 -2.150 -7.844 1.00 98.25 106 VAL A C 1
ATOM 754 O O . VAL A 1 106 ? -9.609 -1.833 -8.947 1.00 98.25 106 VAL A O 1
ATOM 757 N N . TYR A 1 107 ? -8.081 -1.574 -7.317 1.00 97.69 107 TYR A N 1
ATOM 758 C CA . TYR A 1 107 ? -7.219 -0.682 -8.097 1.00 97.69 107 TYR A CA 1
ATOM 759 C C . TYR A 1 107 ? -6.722 -1.425 -9.346 1.00 97.69 107 TYR A C 1
ATOM 761 O O . TYR A 1 107 ? -6.891 -0.934 -10.460 1.00 97.69 107 TYR A O 1
ATOM 769 N N . ASP A 1 108 ? -6.179 -2.627 -9.207 1.00 96.88 108 ASP A N 1
ATOM 770 C CA . ASP A 1 108 ? -5.603 -3.331 -10.346 1.00 96.88 108 ASP A CA 1
ATOM 771 C C . ASP A 1 108 ? -6.602 -3.686 -11.442 1.00 96.88 108 ASP A C 1
ATOM 773 O O . ASP A 1 108 ? -6.201 -3.655 -12.596 1.00 96.88 108 ASP A O 1
ATOM 777 N N . VAL A 1 109 ? -7.885 -3.907 -11.150 1.00 96.62 109 VAL A N 1
ATOM 778 C CA . VAL A 1 109 ? -8.904 -4.019 -12.214 1.00 96.62 109 VAL A CA 1
ATOM 779 C C . VAL A 1 109 ? -8.873 -2.779 -13.115 1.00 96.62 109 VAL A C 1
ATOM 781 O O . VAL A 1 109 ? -8.669 -2.896 -14.318 1.00 96.62 109 VAL A O 1
ATOM 784 N N . PHE A 1 110 ? -8.943 -1.583 -12.524 1.00 95.94 110 PHE A N 1
ATOM 785 C CA . PHE A 1 110 ? -8.813 -0.331 -13.274 1.00 95.94 110 PHE A CA 1
ATOM 786 C C . PHE A 1 110 ? -7.452 -0.223 -13.982 1.00 95.94 110 PHE A C 1
ATOM 788 O O . PHE A 1 110 ? -7.384 0.119 -15.161 1.00 95.94 110 PHE A O 1
ATOM 795 N N . ARG A 1 111 ? -6.352 -0.520 -13.280 1.00 94.94 111 ARG A N 1
ATOM 796 C CA . ARG A 1 111 ? -4.995 -0.384 -13.830 1.00 94.94 111 ARG A CA 1
ATOM 797 C C . ARG A 1 111 ? -4.776 -1.305 -15.029 1.00 94.94 111 ARG A C 1
ATOM 799 O O . ARG A 1 111 ? -4.288 -0.845 -16.058 1.00 94.94 111 ARG A O 1
ATOM 806 N N . LEU A 1 112 ? -5.105 -2.585 -14.894 1.00 92.88 112 LEU A N 1
ATOM 807 C CA . LEU A 1 112 ? -4.881 -3.609 -15.910 1.00 92.88 112 LEU A CA 1
ATOM 808 C C . LEU A 1 112 ? -5.698 -3.325 -17.168 1.00 92.88 112 LEU A C 1
ATOM 810 O O . LEU A 1 112 ? -5.172 -3.515 -18.261 1.00 92.88 112 LEU A O 1
ATOM 814 N N . ASP A 1 113 ? -6.903 -2.769 -17.039 1.00 90.38 113 ASP A N 1
ATOM 815 C CA . ASP A 1 113 ? -7.671 -2.295 -18.192 1.00 90.38 113 ASP A CA 1
ATOM 816 C C . ASP A 1 113 ? -6.917 -1.179 -18.936 1.00 90.38 113 ASP A C 1
ATOM 818 O O . ASP A 1 113 ? -6.752 -1.229 -20.157 1.00 90.38 113 ASP A O 1
ATOM 822 N N . THR A 1 114 ? -6.362 -0.198 -18.214 1.00 88.44 114 THR A N 1
ATOM 823 C CA . THR A 1 114 ? -5.583 0.878 -18.859 1.00 88.44 114 THR A CA 1
ATOM 824 C C . THR A 1 114 ? -4.284 0.395 -19.504 1.00 88.44 114 THR A C 1
ATOM 826 O O . THR A 1 114 ? -3.848 0.965 -20.506 1.00 88.44 114 THR A O 1
ATOM 829 N N . VAL A 1 115 ? -3.683 -0.660 -18.954 1.00 86.88 115 VAL A N 1
ATOM 830 C CA . VAL A 1 115 ? -2.437 -1.259 -19.441 1.00 86.88 115 VAL A CA 1
ATOM 831 C C . VAL A 1 115 ? -2.696 -2.147 -20.655 1.00 86.88 115 VAL A C 1
ATOM 833 O O . VAL A 1 115 ? -2.125 -1.921 -21.718 1.00 86.88 115 VAL A O 1
ATOM 836 N N . TYR A 1 116 ? -3.554 -3.155 -20.508 1.00 88.88 116 TYR A N 1
ATOM 837 C CA . TYR A 1 116 ? -3.696 -4.236 -21.482 1.00 88.88 116 TYR A CA 1
ATOM 838 C C . TYR A 1 116 ? -4.802 -3.995 -22.500 1.00 88.88 116 TYR A C 1
ATOM 840 O O . TYR A 1 116 ? -4.664 -4.438 -23.636 1.00 88.88 116 TYR A O 1
ATOM 848 N N . MET A 1 117 ? -5.881 -3.300 -22.128 1.00 87.81 117 MET A N 1
ATOM 849 C CA . MET A 1 117 ? -6.980 -3.028 -23.062 1.00 87.81 117 MET A CA 1
ATOM 850 C C . MET A 1 117 ? -6.765 -1.714 -23.812 1.00 87.81 117 MET A C 1
ATOM 852 O O . MET A 1 117 ? -7.031 -1.638 -25.008 1.00 87.81 117 MET A O 1
ATOM 856 N N . LEU A 1 118 ? -6.273 -0.678 -23.124 1.00 87.12 118 LEU A N 1
ATOM 857 C CA . LEU A 1 118 ? -6.126 0.660 -23.710 1.00 87.12 118 LEU A CA 1
ATOM 858 C C . LEU A 1 118 ? -4.687 1.008 -24.125 1.00 87.12 118 LEU A C 1
ATOM 860 O O . LEU A 1 118 ? -4.492 1.979 -24.853 1.00 87.12 118 LEU A O 1
ATOM 864 N N . GLY A 1 119 ? -3.680 0.254 -23.669 1.00 91.12 119 GLY A N 1
ATOM 865 C CA . GLY A 1 119 ? -2.273 0.502 -24.010 1.00 91.12 119 GLY A CA 1
ATOM 866 C C . GLY A 1 119 ? -1.736 1.855 -23.526 1.00 91.12 119 GLY A C 1
ATOM 867 O O . GLY A 1 119 ? -0.769 2.368 -24.087 1.00 91.12 119 GLY A O 1
ATOM 868 N N . LEU A 1 120 ? -2.363 2.456 -22.510 1.00 89.94 120 LEU A N 1
ATOM 869 C CA . LEU A 1 120 ? -2.035 3.801 -22.021 1.00 89.94 120 LEU A CA 1
ATOM 870 C C . LEU A 1 120 ? -0.856 3.805 -21.040 1.00 89.94 120 LEU A C 1
ATOM 872 O O . LEU A 1 120 ? -0.326 4.869 -20.719 1.00 89.94 120 LEU A O 1
ATOM 876 N N . TRP A 1 121 ? -0.462 2.631 -20.538 1.00 89.62 121 TRP A N 1
ATOM 877 C CA . TRP A 1 121 ? 0.598 2.471 -19.546 1.00 89.62 121 TRP A CA 1
ATOM 878 C C . TRP A 1 121 ? 1.249 1.085 -19.671 1.00 89.62 121 TRP A C 1
ATOM 880 O O . TRP A 1 121 ? 0.568 0.095 -19.908 1.00 89.62 121 TRP A O 1
ATOM 890 N N . GLY A 1 122 ? 2.570 0.993 -19.514 1.00 90.19 122 GLY A N 1
ATOM 891 C CA . GLY A 1 122 ? 3.273 -0.284 -19.376 1.00 90.19 122 GLY A CA 1
ATOM 892 C C . GLY A 1 122 ? 3.101 -0.932 -17.996 1.00 90.19 122 GLY A C 1
ATOM 893 O O . GLY A 1 122 ? 3.015 -0.249 -16.972 1.00 90.19 122 GLY A O 1
ATOM 894 N N . ASP A 1 123 ? 3.104 -2.267 -17.960 1.00 93.25 123 ASP A N 1
ATOM 895 C CA . ASP A 1 123 ? 3.141 -3.016 -16.705 1.00 93.25 123 ASP A CA 1
ATOM 896 C C . ASP A 1 123 ? 4.579 -3.195 -16.202 1.00 93.25 123 ASP A C 1
ATOM 898 O O . ASP A 1 123 ? 5.332 -4.013 -16.725 1.00 93.25 123 ASP A O 1
ATOM 902 N N . PHE A 1 124 ? 4.962 -2.452 -15.162 1.00 93.44 124 PHE A N 1
ATOM 903 C CA . PHE A 1 124 ? 6.284 -2.589 -14.541 1.00 93.44 124 PHE A CA 1
ATOM 904 C C . PHE A 1 124 ? 6.358 -3.723 -13.501 1.00 93.44 124 PHE A C 1
ATOM 906 O O . PHE A 1 124 ? 7.446 -4.051 -13.026 1.00 93.44 124 PHE A O 1
ATOM 913 N N . ILE A 1 125 ? 5.227 -4.345 -13.139 1.00 96.62 125 ILE A N 1
ATOM 914 C CA . ILE A 1 125 ? 5.157 -5.324 -12.041 1.00 96.62 125 ILE A CA 1
ATOM 915 C C . ILE A 1 125 ? 5.957 -6.604 -12.326 1.00 96.62 125 ILE A C 1
ATOM 917 O O . ILE A 1 125 ? 6.697 -7.031 -11.435 1.00 96.62 125 ILE A O 1
ATOM 921 N N . PRO A 1 126 ? 5.922 -7.195 -13.537 1.00 96.75 126 PRO A N 1
ATOM 922 C CA . PRO A 1 126 ? 6.781 -8.331 -13.857 1.00 96.75 126 PRO A CA 1
ATOM 923 C C . PRO A 1 126 ? 8.270 -7.995 -13.750 1.00 96.75 126 PRO A C 1
ATOM 925 O O . PRO A 1 126 ? 9.031 -8.768 -13.167 1.00 96.75 126 PRO A O 1
ATOM 928 N N . THR A 1 127 ? 8.679 -6.821 -14.242 1.00 96.56 127 THR A N 1
ATOM 929 C CA . THR A 1 127 ? 10.062 -6.330 -14.146 1.00 96.56 127 THR A CA 1
ATOM 930 C C . THR A 1 127 ? 10.489 -6.187 -12.689 1.00 96.56 127 THR A C 1
ATOM 932 O O . THR A 1 127 ? 11.534 -6.709 -12.305 1.00 96.56 127 THR A O 1
ATOM 935 N N . MET A 1 128 ? 9.649 -5.583 -11.849 1.00 97.12 128 MET A N 1
ATOM 936 C CA . MET A 1 128 ? 9.889 -5.482 -10.409 1.00 97.12 128 MET A CA 1
ATOM 937 C C . MET A 1 128 ? 10.101 -6.859 -9.758 1.00 97.12 128 MET A C 1
ATOM 939 O O . MET A 1 128 ? 11.013 -7.033 -8.950 1.00 97.12 128 MET A O 1
ATOM 943 N N . GLY A 1 129 ? 9.327 -7.876 -10.142 1.00 97.75 129 GLY A N 1
ATOM 944 C CA . GLY A 1 129 ? 9.549 -9.238 -9.652 1.00 97.75 129 GLY A CA 1
ATOM 945 C C . GLY A 1 129 ? 10.881 -9.853 -10.089 1.00 97.75 129 GLY A C 1
ATOM 946 O O . GLY A 1 129 ? 11.472 -10.643 -9.344 1.00 97.75 129 GLY A O 1
ATOM 947 N N . THR A 1 130 ? 11.422 -9.456 -11.245 1.00 97.88 130 THR A N 1
ATOM 948 C CA . THR A 1 130 ? 12.785 -9.859 -11.635 1.00 97.88 130 THR A CA 1
ATOM 949 C C . THR A 1 130 ? 13.863 -9.230 -10.747 1.00 97.88 130 THR A C 1
ATOM 951 O O . THR A 1 130 ? 14.878 -9.877 -10.486 1.00 97.88 130 THR A O 1
ATOM 954 N N . TRP A 1 131 ? 13.628 -8.027 -10.203 1.00 98.00 131 TRP A N 1
ATOM 955 C CA . TRP A 1 131 ? 14.535 -7.389 -9.236 1.00 98.00 131 TRP A CA 1
ATOM 956 C C . TRP A 1 131 ? 14.570 -8.137 -7.902 1.00 98.00 131 TRP A C 1
ATOM 958 O O . TRP A 1 131 ? 15.626 -8.235 -7.282 1.00 98.00 131 TRP A O 1
ATOM 968 N N . ILE A 1 132 ? 13.431 -8.694 -7.474 1.00 97.75 132 ILE A N 1
ATOM 969 C CA . ILE A 1 132 ? 13.312 -9.493 -6.241 1.00 97.75 132 ILE A CA 1
ATOM 970 C C . ILE A 1 132 ? 14.008 -10.842 -6.406 1.00 97.75 132 ILE A C 1
ATOM 972 O O . ILE A 1 132 ? 14.727 -11.296 -5.521 1.00 97.75 132 ILE A O 1
ATOM 976 N N . THR A 1 133 ? 13.783 -11.503 -7.540 1.00 97.75 133 THR A N 1
ATOM 977 C CA . THR A 1 133 ? 14.328 -12.844 -7.798 1.00 97.75 133 THR A CA 1
ATOM 978 C C . THR A 1 133 ? 15.796 -12.828 -8.219 1.00 97.75 133 THR A C 1
ATOM 980 O O . THR A 1 133 ? 16.436 -13.880 -8.183 1.00 97.75 133 THR A O 1
ATOM 983 N N . GLY A 1 134 ? 16.325 -11.670 -8.629 1.00 97.19 134 GLY A N 1
ATOM 984 C CA . GLY A 1 134 ? 17.661 -11.546 -9.214 1.00 97.19 134 GLY A CA 1
ATOM 985 C C . GLY A 1 134 ? 17.773 -12.207 -10.593 1.00 97.19 134 GLY A C 1
ATOM 986 O O . GLY A 1 134 ? 18.862 -12.614 -10.993 1.00 97.19 134 GLY A O 1
ATOM 987 N N . ARG A 1 135 ? 16.651 -12.377 -11.309 1.00 97.06 135 ARG A N 1
ATOM 988 C CA . ARG A 1 135 ? 16.576 -13.115 -12.582 1.00 97.06 135 ARG A CA 1
ATOM 989 C C . ARG A 1 135 ? 15.950 -12.265 -13.695 1.00 97.06 135 ARG A C 1
ATOM 991 O O . ARG A 1 135 ? 14.778 -12.452 -14.013 1.00 97.06 135 ARG A O 1
ATOM 998 N N . PRO A 1 136 ? 16.713 -11.364 -14.341 1.00 93.31 136 PRO A N 1
ATOM 999 C CA . PRO A 1 136 ? 16.180 -10.421 -15.335 1.00 93.31 136 PRO A CA 1
ATOM 1000 C C . PRO A 1 136 ? 15.573 -11.080 -16.588 1.00 93.31 136 PRO A C 1
ATOM 1002 O O . PRO A 1 136 ? 14.781 -10.452 -17.281 1.00 93.31 136 PRO A O 1
ATOM 1005 N N . GLY A 1 137 ? 15.917 -12.338 -16.889 1.00 93.50 137 GLY A N 1
ATOM 1006 C CA . GLY A 1 137 ? 15.360 -13.088 -18.024 1.00 93.50 137 GLY A CA 1
ATOM 1007 C C . GLY A 1 137 ? 14.104 -13.913 -17.713 1.00 93.50 137 GLY A C 1
ATOM 1008 O O . GLY A 1 137 ? 13.492 -14.447 -18.635 1.00 93.50 137 GLY A O 1
ATOM 1009 N N . ASP A 1 138 ? 13.716 -14.044 -16.441 1.00 96.12 138 ASP A N 1
ATOM 1010 C CA . ASP A 1 138 ? 12.597 -14.887 -16.001 1.00 96.12 138 ASP A CA 1
ATOM 1011 C C . ASP A 1 138 ? 11.320 -14.049 -15.854 1.00 96.12 138 ASP A C 1
ATOM 1013 O O . ASP A 1 138 ? 10.901 -13.693 -14.754 1.00 96.12 138 ASP A O 1
ATOM 1017 N N . THR A 1 139 ? 10.710 -13.681 -16.980 1.00 93.19 139 THR A N 1
ATOM 1018 C CA . THR A 1 139 ? 9.535 -12.792 -16.992 1.00 93.19 139 THR A CA 1
ATOM 1019 C C . THR A 1 139 ? 8.296 -13.428 -16.363 1.00 93.19 139 THR A C 1
ATOM 1021 O O . THR A 1 139 ? 7.527 -12.734 -15.701 1.00 93.19 139 THR A O 1
ATOM 1024 N N . ALA A 1 140 ? 8.105 -14.741 -16.524 1.00 95.75 140 ALA A N 1
ATOM 1025 C CA . ALA A 1 140 ? 6.980 -15.463 -15.932 1.00 95.75 140 ALA A CA 1
ATOM 1026 C C . ALA A 1 140 ? 7.125 -15.573 -14.407 1.00 95.75 140 ALA A C 1
ATOM 1028 O O . ALA A 1 140 ? 6.185 -15.251 -13.674 1.00 95.75 140 ALA A O 1
ATOM 1029 N N . GLY A 1 141 ? 8.310 -15.960 -13.918 1.00 96.31 141 GLY A N 1
ATOM 1030 C CA . GLY A 1 141 ? 8.614 -15.950 -12.487 1.00 96.31 141 GLY A CA 1
ATOM 1031 C C . GLY A 1 141 ? 8.551 -14.539 -11.901 1.00 96.31 141 GLY A C 1
ATOM 1032 O O . GLY A 1 141 ? 7.977 -14.338 -10.829 1.00 96.31 141 GLY A O 1
ATOM 1033 N N . GLY A 1 142 ? 9.055 -13.550 -12.644 1.00 97.38 142 GLY A N 1
ATOM 1034 C CA . GLY A 1 142 ? 8.958 -12.132 -12.312 1.00 97.38 142 GLY A CA 1
ATOM 1035 C C . GLY A 1 142 ? 7.513 -11.659 -12.168 1.00 97.38 142 GLY A C 1
ATOM 1036 O O . GLY A 1 142 ? 7.186 -11.014 -11.179 1.00 97.38 142 GLY A O 1
ATOM 1037 N N . ALA A 1 143 ? 6.607 -12.039 -13.071 1.00 96.88 143 ALA A N 1
ATOM 1038 C CA . ALA A 1 143 ? 5.190 -11.696 -12.946 1.00 96.88 143 ALA A CA 1
ATOM 1039 C C . ALA A 1 143 ? 4.579 -12.240 -11.644 1.00 96.88 143 ALA A C 1
ATOM 1041 O O . ALA A 1 143 ? 3.980 -11.479 -10.887 1.00 96.88 143 ALA A O 1
ATOM 1042 N N . VAL A 1 144 ? 4.780 -13.527 -11.334 1.00 98.00 144 VAL A N 1
ATOM 1043 C CA . VAL A 1 144 ? 4.225 -14.144 -10.113 1.00 98.00 144 VAL A CA 1
ATOM 1044 C C . VAL A 1 144 ? 4.745 -13.451 -8.854 1.00 98.00 144 VAL A C 1
ATOM 1046 O O . VAL A 1 144 ? 3.959 -13.054 -7.992 1.00 98.00 144 VAL A O 1
ATOM 1049 N N . VAL A 1 145 ? 6.065 -13.279 -8.750 1.00 98.00 145 VAL A N 1
ATOM 1050 C CA . VAL A 1 145 ? 6.685 -12.660 -7.571 1.00 98.00 145 VAL A CA 1
ATOM 1051 C C . VAL A 1 145 ? 6.325 -11.179 -7.474 1.00 98.00 145 VAL A C 1
ATOM 1053 O O . VAL A 1 145 ? 6.020 -10.699 -6.385 1.00 98.00 145 VAL A O 1
ATOM 1056 N N . GLY A 1 146 ? 6.298 -10.468 -8.600 1.00 98.00 146 GLY A N 1
ATOM 1057 C CA . GLY A 1 146 ? 5.938 -9.056 -8.667 1.00 98.00 146 GLY A CA 1
ATOM 1058 C C . GLY A 1 146 ? 4.507 -8.799 -8.202 1.00 98.00 146 GLY A C 1
ATOM 1059 O O . GLY A 1 146 ? 4.286 -7.916 -7.376 1.00 98.00 146 GLY A O 1
ATOM 1060 N N . TYR A 1 147 ? 3.536 -9.593 -8.662 1.00 98.06 147 TYR A N 1
ATOM 1061 C CA . TYR A 1 147 ? 2.146 -9.448 -8.217 1.00 98.06 147 TYR A CA 1
ATOM 1062 C C . TYR A 1 147 ? 1.948 -9.882 -6.761 1.00 98.06 147 TYR A C 1
ATOM 1064 O O . TYR A 1 147 ? 1.192 -9.239 -6.035 1.00 98.06 147 TYR A O 1
ATOM 1072 N N . LEU A 1 148 ? 2.661 -10.911 -6.289 1.00 98.25 148 LEU A N 1
ATOM 1073 C CA . LEU A 1 148 ? 2.636 -11.283 -4.871 1.00 98.25 148 LEU A CA 1
ATOM 1074 C C . LEU A 1 148 ? 3.155 -10.142 -3.985 1.00 98.25 148 LEU A C 1
ATOM 1076 O O . LEU A 1 148 ? 2.526 -9.799 -2.981 1.00 98.25 148 LEU A O 1
ATOM 1080 N N . TRP A 1 149 ? 4.273 -9.533 -4.387 1.00 98.31 149 TRP A N 1
ATOM 1081 C CA . TRP A 1 149 ? 4.853 -8.372 -3.717 1.00 98.31 149 TRP A CA 1
ATOM 1082 C C . TRP A 1 149 ? 3.895 -7.184 -3.727 1.00 98.31 149 TRP A C 1
ATOM 1084 O O . TRP A 1 149 ? 3.643 -6.594 -2.681 1.00 98.31 149 TRP A O 1
ATOM 1094 N N . ARG A 1 150 ? 3.280 -6.898 -4.877 1.00 97.94 150 ARG A N 1
ATOM 1095 C CA . ARG A 1 150 ? 2.304 -5.817 -5.034 1.00 97.94 150 ARG A CA 1
ATOM 1096 C C . ARG A 1 150 ? 1.084 -5.990 -4.132 1.00 97.94 150 ARG A C 1
ATOM 1098 O O . ARG A 1 150 ? 0.690 -5.045 -3.456 1.00 97.94 150 ARG A O 1
ATOM 1105 N N . TYR A 1 151 ? 0.462 -7.168 -4.123 1.00 98.44 151 TYR A N 1
ATOM 1106 C CA . TYR A 1 151 ? -0.777 -7.367 -3.369 1.00 98.44 151 TYR A CA 1
ATOM 1107 C C . TYR A 1 151 ? -0.529 -7.502 -1.870 1.00 98.44 151 TYR A C 1
ATOM 1109 O O . TYR A 1 151 ? -1.187 -6.823 -1.083 1.00 98.44 151 TYR A O 1
ATOM 1117 N N . ILE A 1 152 ? 0.398 -8.373 -1.462 1.00 97.88 152 ILE A N 1
ATOM 1118 C CA . ILE A 1 152 ? 0.613 -8.685 -0.043 1.00 97.88 152 ILE A CA 1
ATOM 1119 C C . ILE A 1 152 ? 1.592 -7.700 0.593 1.00 97.88 152 ILE A C 1
ATOM 1121 O O . ILE A 1 152 ? 1.312 -7.190 1.676 1.00 97.88 152 ILE A O 1
ATOM 1125 N N . GLY A 1 153 ? 2.717 -7.432 -0.074 1.00 97.38 153 GLY A N 1
ATOM 1126 C CA . GLY A 1 153 ? 3.748 -6.519 0.414 1.00 97.38 153 GLY A CA 1
ATOM 1127 C C . GLY A 1 153 ? 3.261 -5.075 0.412 1.00 97.38 153 GLY A C 1
ATOM 1128 O O . GLY A 1 153 ? 3.050 -4.502 1.478 1.00 97.38 153 GLY A O 1
ATOM 1129 N N . ASP A 1 154 ? 3.026 -4.510 -0.773 1.00 97.44 154 ASP A N 1
ATOM 1130 C CA . ASP A 1 154 ? 2.657 -3.099 -0.906 1.00 97.44 154 ASP A CA 1
ATOM 1131 C C . ASP A 1 154 ? 1.207 -2.863 -0.459 1.00 97.44 154 ASP A C 1
ATOM 1133 O O . ASP A 1 154 ? 0.960 -2.182 0.534 1.00 97.44 154 ASP A O 1
ATOM 1137 N N . GLY A 1 155 ? 0.227 -3.458 -1.147 1.00 98.19 155 GLY A N 1
ATOM 1138 C CA . GLY A 1 155 ? -1.198 -3.255 -0.873 1.00 98.19 155 GLY A CA 1
ATOM 1139 C C . GLY A 1 155 ? -1.582 -3.624 0.560 1.00 98.19 155 GLY A C 1
ATOM 1140 O O . GLY A 1 155 ? -2.162 -2.810 1.286 1.00 98.19 155 GLY A O 1
ATOM 1141 N N . GLY A 1 156 ? -1.215 -4.834 0.984 1.00 98.50 156 GLY A N 1
ATOM 1142 C CA . GLY A 1 156 ? -1.418 -5.322 2.346 1.00 98.50 156 GLY A CA 1
ATOM 1143 C C . GLY A 1 156 ? -0.688 -4.482 3.396 1.00 98.50 156 GLY A C 1
ATOM 1144 O O . GLY A 1 156 ? -1.301 -4.097 4.394 1.00 98.50 156 GLY A O 1
ATOM 1145 N N . GLY A 1 157 ? 0.580 -4.129 3.165 1.00 98.38 157 GLY A N 1
ATOM 1146 C CA . GLY A 1 157 ? 1.362 -3.283 4.071 1.00 98.38 157 GLY A CA 1
ATOM 1147 C C . GLY A 1 157 ? 0.774 -1.877 4.247 1.00 98.38 157 GLY A C 1
ATOM 1148 O O . GLY A 1 157 ? 0.614 -1.398 5.376 1.00 98.38 157 GLY A O 1
ATOM 1149 N N . ILE A 1 158 ? 0.365 -1.230 3.154 1.00 98.56 158 ILE A N 1
ATOM 1150 C CA . ILE A 1 158 ? -0.286 0.090 3.185 1.00 98.56 158 ILE A CA 1
ATOM 1151 C C . ILE A 1 158 ? -1.606 0.014 3.962 1.00 98.56 158 ILE A C 1
ATOM 1153 O O . ILE A 1 158 ? -1.862 0.856 4.830 1.00 98.56 158 ILE A O 1
ATOM 1157 N N . GLY A 1 159 ? -2.431 -1.004 3.696 1.00 98.69 159 GLY A N 1
ATOM 1158 C CA . GLY A 1 159 ? -3.705 -1.197 4.391 1.00 98.69 159 GLY A CA 1
ATOM 1159 C C . GLY A 1 159 ? -3.538 -1.449 5.891 1.00 98.69 159 GLY A C 1
ATOM 1160 O O . GLY A 1 159 ? -4.220 -0.822 6.707 1.00 98.69 159 GLY A O 1
ATOM 1161 N N . LEU A 1 160 ? -2.583 -2.304 6.268 1.00 98.44 160 LEU A N 1
ATOM 1162 C CA . LEU A 1 160 ? -2.179 -2.541 7.657 1.00 98.44 160 LEU A CA 1
ATOM 1163 C C . LEU A 1 160 ? -1.776 -1.231 8.337 1.00 98.44 160 LEU A C 1
ATOM 1165 O O . LEU A 1 160 ? -2.300 -0.905 9.406 1.00 98.44 160 LEU A O 1
ATOM 1169 N N . THR A 1 161 ? -0.886 -0.464 7.705 1.00 98.50 161 THR A N 1
ATOM 1170 C CA . THR A 1 161 ? -0.368 0.796 8.253 1.00 98.50 161 THR A CA 1
ATOM 1171 C C . THR A 1 161 ? -1.498 1.794 8.481 1.00 98.50 161 THR A C 1
ATOM 1173 O O . THR A 1 161 ? -1.608 2.360 9.572 1.00 98.50 161 THR A O 1
ATOM 1176 N N . PHE A 1 162 ? -2.396 1.952 7.504 1.00 98.56 162 PHE A N 1
ATOM 1177 C CA . PHE A 1 162 ? -3.570 2.808 7.654 1.00 98.56 162 PHE A CA 1
ATOM 1178 C C . PHE A 1 162 ? -4.449 2.367 8.827 1.00 98.56 162 PHE A C 1
ATOM 1180 O O . PHE A 1 162 ? -4.821 3.200 9.648 1.00 98.56 162 PHE A O 1
ATOM 1187 N N . PHE A 1 163 ? -4.754 1.072 8.958 1.00 98.50 163 PHE A N 1
ATOM 1188 C CA . PHE A 1 163 ? -5.586 0.564 10.054 1.00 98.50 163 PHE A CA 1
ATOM 1189 C C . PHE A 1 163 ? -4.959 0.832 11.423 1.00 98.50 163 PHE A C 1
ATOM 1191 O O . PHE A 1 163 ? -5.674 1.231 12.345 1.00 98.50 163 PHE A O 1
ATOM 1198 N N . VAL A 1 164 ? -3.643 0.659 11.562 1.00 98.06 164 VAL A N 1
ATOM 1199 C CA . VAL A 1 164 ? -2.918 0.943 12.808 1.00 98.06 164 VAL A CA 1
ATOM 1200 C C . VAL A 1 164 ? -2.991 2.433 13.142 1.00 98.06 164 VAL A C 1
ATOM 1202 O O . VAL A 1 164 ? -3.428 2.787 14.239 1.00 98.06 164 VAL A O 1
ATOM 1205 N N . VAL A 1 165 ? -2.651 3.311 12.194 1.00 97.56 165 VAL A N 1
ATOM 1206 C CA . VAL A 1 165 ? -2.689 4.772 12.392 1.00 97.56 165 VAL A CA 1
ATOM 1207 C C . VAL A 1 165 ? -4.114 5.250 12.683 1.00 97.56 165 VAL A C 1
ATOM 1209 O O . VAL A 1 165 ? -4.344 6.003 13.627 1.00 97.56 165 VAL A O 1
ATOM 1212 N N . ALA A 1 166 ? -5.099 4.762 11.932 1.00 97.25 166 ALA A N 1
ATOM 1213 C CA . ALA A 1 166 ? -6.503 5.104 12.116 1.00 97.25 166 ALA A CA 1
ATOM 1214 C C . ALA A 1 166 ? -7.034 4.657 13.487 1.00 97.25 166 ALA A C 1
ATOM 1216 O O . ALA A 1 166 ? -7.806 5.387 14.118 1.00 97.25 166 ALA A O 1
ATOM 1217 N N . SER A 1 167 ? -6.595 3.493 13.975 1.00 96.69 167 SER A N 1
ATOM 1218 C CA . SER A 1 167 ? -6.911 3.011 15.327 1.00 96.69 167 SER A CA 1
ATOM 1219 C C . SER A 1 167 ? -6.278 3.908 16.388 1.00 96.69 167 SER A C 1
ATOM 1221 O O . SER A 1 167 ? -6.982 4.403 17.270 1.00 96.69 167 SER A O 1
ATOM 1223 N N . ALA A 1 168 ? -4.985 4.208 16.243 1.00 95.88 168 ALA A N 1
ATOM 1224 C CA . ALA A 1 168 ? -4.234 5.060 17.159 1.00 95.88 168 ALA A CA 1
ATOM 1225 C C . ALA A 1 168 ? -4.813 6.481 17.253 1.00 95.88 168 ALA A C 1
ATOM 1227 O O . ALA A 1 168 ? -4.918 7.036 18.345 1.00 95.88 168 ALA A O 1
ATOM 1228 N N . CYS A 1 169 ? -5.267 7.051 16.136 1.00 95.94 169 CYS A N 1
ATOM 1229 C CA . CYS A 1 169 ? -5.888 8.376 16.082 1.00 95.94 169 CYS A CA 1
ATOM 1230 C C . CYS A 1 169 ? -7.399 8.362 16.398 1.00 95.94 169 CYS A C 1
ATOM 1232 O O . CYS A 1 169 ? -8.034 9.415 16.491 1.00 95.94 169 CYS A O 1
ATOM 1234 N N . GLY A 1 170 ? -8.003 7.184 16.581 1.00 95.44 170 GLY A N 1
ATOM 1235 C CA . GLY A 1 170 ? -9.416 7.035 16.928 1.00 95.44 170 GLY A CA 1
ATOM 1236 C C . GLY A 1 170 ? -10.393 7.414 15.810 1.00 95.44 170 GLY A C 1
ATOM 1237 O O . GLY A 1 170 ? -11.506 7.864 16.107 1.00 95.44 170 GLY A O 1
ATOM 1238 N N . LEU A 1 171 ? -10.004 7.221 14.544 1.00 95.94 171 LEU A N 1
ATOM 1239 C CA . LEU A 1 171 ? -10.825 7.521 13.358 1.00 95.94 171 LEU A CA 1
ATOM 1240 C C . LEU A 1 171 ? -12.142 6.739 13.342 1.00 95.94 171 LEU A C 1
ATOM 1242 O O . LEU A 1 171 ? -13.127 7.212 12.785 1.00 95.94 171 LEU A O 1
ATOM 1246 N N . HIS A 1 172 ? -12.205 5.582 14.003 1.00 95.19 172 HIS A N 1
ATOM 1247 C CA . HIS A 1 172 ? -13.414 4.757 14.090 1.00 95.19 172 HIS A CA 1
ATOM 1248 C C . HIS A 1 172 ? -14.614 5.450 14.761 1.00 95.19 172 HIS A C 1
ATOM 1250 O O . HIS A 1 172 ? -15.740 4.967 14.648 1.00 95.19 172 HIS A O 1
ATOM 1256 N N . ARG A 1 173 ? -14.389 6.573 15.458 1.00 94.44 173 ARG A N 1
ATOM 1257 C CA . ARG A 1 173 ? -15.434 7.401 16.090 1.00 94.44 173 ARG A CA 1
ATOM 1258 C C . ARG A 1 173 ? -15.945 8.530 15.196 1.00 94.44 173 ARG A C 1
ATOM 1260 O O . ARG A 1 173 ? -16.833 9.274 15.604 1.00 94.44 173 ARG A O 1
ATOM 1267 N N . LEU A 1 174 ? -15.346 8.716 14.024 1.00 94.44 174 LEU A N 1
ATOM 1268 C CA . LEU A 1 174 ? -15.756 9.737 13.067 1.00 94.44 174 LEU A CA 1
ATOM 1269 C C . LEU A 1 174 ? -16.890 9.216 12.179 1.00 94.44 174 LEU A C 1
ATOM 1271 O O . LEU A 1 174 ? -17.225 8.038 12.194 1.00 94.44 174 LEU A O 1
ATOM 1275 N N . SER A 1 175 ? -17.507 10.100 11.394 1.00 94.94 175 SER A N 1
ATOM 1276 C CA . SER A 1 175 ? -18.488 9.678 10.393 1.00 94.94 175 SER A CA 1
ATOM 1277 C C . SER A 1 175 ? -17.818 8.913 9.247 1.00 94.94 175 SER A C 1
ATOM 1279 O O . SER A 1 175 ? -16.647 9.145 8.937 1.00 94.94 175 SER A O 1
ATOM 1281 N N . ARG A 1 176 ? -18.589 8.066 8.549 1.00 97.12 176 ARG A N 1
ATOM 1282 C CA . ARG A 1 176 ? -18.138 7.335 7.349 1.00 97.12 176 ARG A CA 1
ATOM 1283 C C . ARG A 1 176 ? -17.406 8.237 6.353 1.00 97.12 176 ARG A C 1
ATOM 1285 O O . ARG A 1 176 ? -16.335 7.878 5.889 1.00 97.12 176 ARG A O 1
ATOM 1292 N N . ALA A 1 177 ? -17.966 9.412 6.055 1.00 97.19 177 ALA A N 1
ATOM 1293 C CA . ALA A 1 177 ? -17.380 10.351 5.101 1.00 97.19 177 ALA A CA 1
ATOM 1294 C C . ALA A 1 177 ? -15.981 10.828 5.529 1.00 97.19 177 ALA A C 1
ATOM 1296 O O . ALA A 1 177 ? -15.074 10.857 4.708 1.00 97.19 177 ALA A O 1
ATOM 1297 N N . ARG A 1 178 ? -15.783 11.140 6.818 1.00 96.88 178 ARG A N 1
ATOM 1298 C CA . ARG A 1 178 ? -14.478 11.575 7.348 1.00 96.88 178 ARG A CA 1
ATOM 1299 C C . ARG A 1 178 ? -13.450 10.448 7.353 1.00 96.88 178 ARG A C 1
ATOM 1301 O O . ARG A 1 178 ? -12.290 10.697 7.063 1.00 96.88 178 ARG A O 1
ATOM 1308 N N . VAL A 1 179 ? -13.874 9.222 7.664 1.00 97.50 179 VAL A N 1
ATOM 1309 C CA . VAL A 1 179 ? -13.009 8.033 7.601 1.00 97.50 179 VAL A CA 1
ATOM 1310 C C . VAL A 1 179 ? -12.540 7.772 6.172 1.00 97.50 179 VAL A C 1
ATOM 1312 O O . VAL A 1 179 ? -11.353 7.560 5.951 1.00 97.50 179 VAL A O 1
ATOM 1315 N N . VAL A 1 180 ? -13.463 7.810 5.207 1.00 98.44 180 VAL A N 1
ATOM 1316 C CA . VAL A 1 180 ? -13.139 7.619 3.788 1.00 98.44 180 VAL A CA 1
ATOM 1317 C C . VAL A 1 180 ? -12.221 8.728 3.289 1.00 98.44 180 VAL A C 1
ATOM 1319 O O . VAL A 1 180 ? -11.218 8.424 2.656 1.00 98.44 180 VAL A O 1
ATOM 1322 N N . LEU A 1 181 ? -12.514 9.989 3.619 1.00 98.19 181 LEU A N 1
ATOM 1323 C CA . LEU A 1 181 ? -11.656 11.110 3.244 1.00 98.19 181 LEU A CA 1
ATOM 1324 C C . LEU A 1 181 ? -10.242 10.949 3.817 1.00 98.19 181 LEU A C 1
ATOM 1326 O O . LEU A 1 181 ? -9.284 11.041 3.067 1.00 98.19 181 LEU A O 1
ATOM 1330 N N . ALA A 1 182 ? -10.108 10.588 5.097 1.00 98.19 182 ALA A N 1
ATOM 1331 C CA . ALA A 1 182 ? -8.801 10.345 5.707 1.00 98.19 182 ALA A CA 1
ATOM 1332 C C . ALA A 1 182 ? -8.030 9.188 5.041 1.00 98.19 182 ALA A C 1
ATOM 1334 O O . ALA A 1 182 ? -6.807 9.243 4.942 1.00 98.19 182 ALA A O 1
ATOM 1335 N N . ALA A 1 183 ? -8.725 8.143 4.579 1.00 98.56 183 ALA A N 1
ATOM 1336 C CA . ALA A 1 183 ? -8.107 7.044 3.836 1.00 98.56 183 ALA A CA 1
ATOM 1337 C C . ALA A 1 183 ? -7.648 7.469 2.435 1.00 98.56 183 ALA A C 1
ATOM 1339 O O . ALA A 1 183 ? -6.575 7.061 1.995 1.00 98.56 183 ALA A O 1
ATOM 1340 N N . VAL A 1 184 ? -8.433 8.303 1.748 1.00 98.69 184 VAL A N 1
ATOM 1341 C CA . VAL A 1 184 ? -8.057 8.900 0.459 1.00 98.69 184 VAL A CA 1
ATOM 1342 C C . VAL A 1 184 ? -6.863 9.836 0.631 1.00 98.69 184 VAL A C 1
ATOM 1344 O O . VAL A 1 184 ? -5.884 9.687 -0.093 1.00 98.69 184 VAL A O 1
ATOM 1347 N N . ASP A 1 185 ? -6.887 10.719 1.629 1.00 98.50 185 ASP A N 1
ATOM 1348 C CA . ASP A 1 185 ? -5.770 11.616 1.940 1.00 98.50 185 ASP A CA 1
ATOM 1349 C C . ASP A 1 185 ? -4.496 10.819 2.252 1.00 98.50 185 ASP A C 1
ATOM 1351 O O . ASP A 1 185 ? -3.420 11.153 1.763 1.00 98.50 185 ASP A O 1
ATOM 1355 N N . PHE A 1 186 ? -4.611 9.716 3.000 1.00 98.56 186 PHE A N 1
ATOM 1356 C CA . PHE A 1 186 ? -3.495 8.806 3.263 1.00 98.56 186 PHE A CA 1
ATOM 1357 C C . PHE A 1 186 ? -2.996 8.089 1.996 1.00 98.56 186 PHE A C 1
ATOM 1359 O O . PHE A 1 186 ? -1.794 7.944 1.800 1.00 98.56 186 PHE A O 1
ATOM 1366 N N . ALA A 1 187 ? -3.886 7.647 1.109 1.00 98.44 187 ALA A N 1
ATOM 1367 C CA . ALA A 1 187 ? -3.482 7.005 -0.142 1.00 98.44 187 ALA A CA 1
ATOM 1368 C C . ALA A 1 187 ? -2.841 7.994 -1.135 1.00 98.44 187 ALA A C 1
ATOM 1370 O O . ALA A 1 187 ? -1.977 7.612 -1.923 1.00 98.44 187 ALA A O 1
ATOM 1371 N N . VAL A 1 188 ? -3.238 9.267 -1.105 1.00 98.62 188 VAL A N 1
ATOM 1372 C CA . VAL A 1 188 ? -2.720 10.285 -2.025 1.00 98.62 188 VAL A CA 1
ATOM 1373 C C . VAL A 1 188 ? -1.443 10.932 -1.487 1.00 98.62 188 VAL A C 1
ATOM 1375 O O . VAL A 1 188 ? -0.439 10.978 -2.194 1.00 98.62 188 VAL A O 1
ATOM 1378 N N . ALA A 1 189 ? -1.447 11.427 -0.248 1.00 97.94 189 ALA A N 1
ATOM 1379 C CA . ALA A 1 189 ? -0.359 12.268 0.245 1.00 97.94 189 ALA A CA 1
ATOM 1380 C C . ALA A 1 189 ? 0.940 11.478 0.502 1.00 97.94 189 ALA A C 1
ATOM 1382 O O . ALA A 1 189 ? 1.915 11.732 -0.196 1.00 97.94 189 ALA A O 1
ATOM 1383 N N . PRO A 1 190 ? 1.022 10.517 1.441 1.00 97.06 190 PRO A N 1
ATOM 1384 C CA . PRO A 1 190 ? 2.267 9.779 1.646 1.00 97.06 190 PRO A CA 1
ATOM 1385 C C . PRO A 1 190 ? 2.514 8.675 0.605 1.00 97.06 190 PRO A C 1
ATOM 1387 O O . PRO A 1 190 ? 3.666 8.446 0.249 1.00 97.06 190 PRO A O 1
ATOM 1390 N N . VAL A 1 191 ? 1.476 7.990 0.107 1.00 98.00 191 VAL A N 1
ATOM 1391 C CA . VAL A 1 191 ? 1.664 6.808 -0.759 1.00 98.00 191 VAL A CA 1
ATOM 1392 C C . VAL A 1 191 ? 1.866 7.204 -2.224 1.00 98.00 191 VAL A C 1
ATOM 1394 O O . VAL A 1 191 ? 2.943 6.979 -2.774 1.00 98.00 191 VAL A O 1
ATOM 1397 N N . TRP A 1 192 ? 0.869 7.829 -2.860 1.00 98.44 192 TRP A N 1
ATOM 1398 C CA . TRP A 1 192 ? 0.987 8.238 -4.264 1.00 98.44 192 TRP A CA 1
ATOM 1399 C C . TRP A 1 192 ? 2.075 9.294 -4.469 1.00 98.44 192 TRP A C 1
ATOM 1401 O O . TRP A 1 192 ? 2.916 9.130 -5.352 1.00 98.44 192 TRP A O 1
ATOM 1411 N N . ALA A 1 193 ? 2.111 10.351 -3.648 1.00 98.31 193 ALA A N 1
ATOM 1412 C CA . ALA A 1 193 ? 3.137 11.381 -3.816 1.00 98.31 193 ALA A CA 1
ATOM 1413 C C . ALA A 1 193 ? 4.543 10.841 -3.504 1.00 98.31 193 ALA A C 1
ATOM 1415 O O . ALA A 1 193 ? 5.501 11.258 -4.147 1.00 98.31 193 ALA A O 1
ATOM 1416 N N . GLY A 1 194 ? 4.673 9.874 -2.585 1.00 97.94 194 GLY A N 1
ATOM 1417 C CA . GLY A 1 194 ? 5.933 9.168 -2.332 1.00 97.94 194 GLY A CA 1
ATOM 1418 C C . GLY A 1 194 ? 6.402 8.338 -3.532 1.00 97.94 194 GLY A C 1
ATOM 1419 O O . GLY A 1 194 ? 7.584 8.372 -3.882 1.00 97.94 194 GLY A O 1
ATOM 1420 N N . LEU A 1 195 ? 5.479 7.652 -4.216 1.00 97.19 195 LEU A N 1
ATOM 1421 C CA . LEU A 1 195 ? 5.757 6.947 -5.471 1.00 97.19 195 LEU A CA 1
ATOM 1422 C C . LEU A 1 195 ? 6.203 7.922 -6.568 1.00 97.19 195 LEU A C 1
ATOM 1424 O O . LEU A 1 195 ? 7.268 7.733 -7.151 1.00 97.19 195 LEU A O 1
ATOM 1428 N N . VAL A 1 196 ? 5.423 8.977 -6.828 1.00 98.31 196 VAL A N 1
ATOM 1429 C CA . VAL A 1 196 ? 5.760 9.988 -7.847 1.00 98.31 196 VAL A CA 1
ATOM 1430 C C . VAL A 1 196 ? 7.089 10.664 -7.514 1.00 98.31 196 VAL A C 1
ATOM 1432 O O . VAL A 1 196 ? 7.925 10.829 -8.397 1.00 98.31 196 VAL A O 1
ATOM 1435 N N . GLY A 1 197 ? 7.321 10.987 -6.241 1.00 98.31 197 GLY A N 1
ATOM 1436 C CA . GLY A 1 197 ? 8.585 11.530 -5.756 1.00 98.31 197 GLY A CA 1
ATOM 1437 C C . GLY A 1 197 ? 9.757 10.577 -5.986 1.00 98.31 197 GLY A C 1
ATOM 1438 O O . GLY A 1 197 ? 10.797 11.012 -6.461 1.00 98.31 197 GLY A O 1
ATOM 1439 N N . THR A 1 198 ? 9.589 9.275 -5.734 1.00 98.00 198 THR A N 1
ATOM 1440 C CA . THR A 1 198 ? 10.621 8.261 -6.028 1.00 98.00 198 THR A CA 1
ATOM 1441 C C . THR A 1 198 ? 10.954 8.240 -7.519 1.00 98.00 198 THR A C 1
ATOM 1443 O O . THR A 1 198 ? 12.126 8.291 -7.878 1.00 98.00 198 THR A O 1
ATOM 1446 N N . VAL A 1 199 ? 9.943 8.222 -8.392 1.00 97.75 199 VAL A N 1
ATOM 1447 C CA . VAL A 1 199 ? 10.150 8.205 -9.849 1.00 97.75 199 VAL A CA 1
ATOM 1448 C C . VAL A 1 199 ? 10.823 9.494 -10.333 1.00 97.75 199 VAL A C 1
ATOM 1450 O O . VAL A 1 199 ? 11.726 9.431 -11.161 1.00 97.75 199 VAL A O 1
ATOM 1453 N N . ALA A 1 200 ? 10.411 10.648 -9.804 1.00 98.19 200 ALA A N 1
ATOM 1454 C CA . ALA A 1 200 ? 10.914 11.954 -10.226 1.00 98.19 200 ALA A CA 1
ATOM 1455 C C . ALA A 1 200 ? 12.331 12.256 -9.717 1.00 98.19 200 ALA A C 1
ATOM 1457 O O . ALA A 1 200 ? 13.088 12.957 -10.384 1.00 98.19 200 ALA A O 1
ATOM 1458 N N . LEU A 1 201 ? 12.675 11.784 -8.515 1.00 98.25 201 LEU A N 1
ATOM 1459 C CA . LEU A 1 201 ? 13.933 12.130 -7.847 1.00 98.25 201 LEU A CA 1
ATOM 1460 C C . LEU A 1 201 ? 15.038 11.093 -8.067 1.00 98.25 201 LEU A C 1
ATOM 1462 O O . LEU A 1 201 ? 16.215 11.436 -7.956 1.00 98.25 201 LEU A O 1
ATOM 1466 N N . ALA A 1 202 ? 14.696 9.833 -8.340 1.00 97.94 202 ALA A N 1
ATOM 1467 C CA . ALA A 1 202 ? 15.703 8.803 -8.539 1.00 97.94 202 ALA A CA 1
ATOM 1468 C C . ALA A 1 202 ? 16.353 8.909 -9.931 1.00 97.94 202 ALA A C 1
ATOM 1470 O O . ALA A 1 202 ? 15.634 9.073 -10.920 1.00 97.94 202 ALA A O 1
ATOM 1471 N N . PRO A 1 203 ? 17.684 8.721 -10.060 1.00 96.69 203 PRO A N 1
ATOM 1472 C CA . PRO A 1 203 ? 18.397 8.905 -11.331 1.00 96.69 203 PRO A CA 1
ATOM 1473 C C . PRO A 1 203 ? 17.851 8.074 -12.498 1.00 96.69 203 PRO A C 1
ATOM 1475 O O . PRO A 1 203 ? 17.961 8.477 -13.653 1.00 96.69 203 PRO A O 1
ATOM 1478 N N . ARG A 1 204 ? 17.273 6.904 -12.197 1.00 95.50 204 ARG A N 1
ATOM 1479 C CA . ARG A 1 204 ? 16.699 5.967 -13.173 1.00 95.50 204 ARG A CA 1
ATOM 1480 C C . ARG A 1 204 ? 15.219 5.679 -12.910 1.00 95.50 204 ARG A C 1
ATOM 1482 O O . ARG A 1 204 ? 14.708 4.655 -13.356 1.00 95.50 204 ARG A O 1
ATOM 1489 N N . GLY A 1 205 ? 14.524 6.559 -12.184 1.00 96.62 205 GLY A N 1
ATOM 1490 C CA . GLY A 1 205 ? 13.130 6.349 -11.789 1.00 96.62 205 GLY A CA 1
ATOM 1491 C C . GLY A 1 205 ? 12.195 6.128 -12.976 1.00 96.62 205 GLY A C 1
ATOM 1492 O O . GLY A 1 205 ? 11.508 5.107 -13.040 1.00 96.62 205 GLY A O 1
ATOM 1493 N N . GLU A 1 206 ? 12.223 7.034 -13.955 1.00 97.12 206 GLU A N 1
ATOM 1494 C CA . GLU A 1 206 ? 11.392 6.923 -15.162 1.00 97.12 206 GLU A CA 1
ATOM 1495 C C . GLU A 1 206 ? 11.762 5.732 -16.060 1.00 97.12 206 GLU A C 1
ATOM 1497 O O . GLU A 1 206 ? 10.890 5.150 -16.703 1.00 97.12 206 GLU A O 1
ATOM 1502 N N . GLU A 1 207 ? 13.044 5.348 -16.087 1.00 96.12 207 GLU A N 1
ATOM 1503 C CA . GLU A 1 207 ? 13.548 4.216 -16.876 1.00 96.12 207 GLU A CA 1
ATOM 1504 C C . GLU A 1 207 ? 13.109 2.871 -16.280 1.00 96.12 207 GLU A C 1
ATOM 1506 O O . GLU A 1 207 ? 12.694 1.970 -17.010 1.00 96.12 207 GLU A O 1
ATOM 1511 N N . LEU A 1 208 ? 13.215 2.729 -14.956 1.00 95.69 208 LEU A N 1
ATOM 1512 C CA . LEU A 1 208 ? 12.973 1.468 -14.256 1.00 95.69 208 LEU A CA 1
ATOM 1513 C C . LEU A 1 208 ? 11.495 1.241 -13.927 1.00 95.69 208 LEU A C 1
ATOM 1515 O O . LEU A 1 208 ? 11.064 0.090 -13.863 1.00 95.69 208 LEU A O 1
ATOM 1519 N N . MET A 1 209 ? 10.724 2.308 -13.700 1.00 95.75 209 MET A N 1
ATOM 1520 C CA . MET A 1 209 ? 9.323 2.206 -13.285 1.00 95.75 209 MET A CA 1
ATOM 1521 C C . MET A 1 209 ? 8.372 2.580 -14.420 1.00 95.75 209 MET A C 1
ATOM 1523 O O . MET A 1 209 ? 7.733 1.710 -15.008 1.00 95.75 209 MET A O 1
ATOM 1527 N N . PHE A 1 210 ? 8.233 3.873 -14.710 1.00 95.31 210 PHE A N 1
ATOM 1528 C CA . PHE A 1 210 ? 7.392 4.378 -15.792 1.00 95.31 210 PHE A CA 1
ATOM 1529 C C . PHE A 1 210 ? 7.691 5.858 -16.066 1.00 95.31 210 PHE A C 1
ATOM 1531 O O . PHE A 1 210 ? 8.015 6.589 -15.130 1.00 95.31 210 PHE A O 1
ATOM 1538 N N . PRO A 1 211 ? 7.510 6.331 -17.313 1.00 96.56 211 PRO A N 1
ATOM 1539 C CA . PRO A 1 211 ? 7.702 7.738 -17.644 1.00 96.56 211 PRO A CA 1
ATOM 1540 C C . PRO A 1 211 ? 6.656 8.622 -16.955 1.00 96.56 211 PRO A C 1
ATOM 1542 O O . PRO A 1 211 ? 5.477 8.249 -16.866 1.00 96.56 211 PRO A O 1
ATOM 1545 N N . LEU A 1 212 ? 7.057 9.816 -16.515 1.00 97.38 212 LEU A N 1
ATOM 1546 C CA . LEU A 1 212 ? 6.169 10.791 -15.874 1.00 97.38 212 LEU A CA 1
ATOM 1547 C C . LEU A 1 212 ? 5.512 11.693 -16.920 1.00 97.38 212 LEU A C 1
ATOM 1549 O O . LEU A 1 212 ? 5.924 12.816 -17.191 1.00 97.38 212 LEU A O 1
ATOM 1553 N N . THR A 1 213 ? 4.431 11.185 -17.502 1.00 97.19 213 THR A N 1
ATOM 1554 C CA . THR A 1 213 ? 3.579 11.922 -18.438 1.00 97.19 213 THR A CA 1
ATOM 1555 C C . THR A 1 213 ? 2.298 12.381 -17.738 1.00 97.19 213 THR A C 1
ATOM 1557 O O . THR A 1 213 ? 1.887 11.766 -16.750 1.00 97.19 213 THR A O 1
ATOM 1560 N N . PRO A 1 214 ? 1.579 13.392 -18.262 1.00 97.25 214 PRO A N 1
ATOM 1561 C CA . PRO A 1 214 ? 0.272 13.767 -17.722 1.00 97.25 214 PRO A CA 1
ATOM 1562 C C . PRO A 1 214 ? -0.709 12.589 -17.631 1.00 97.25 214 PRO A C 1
ATOM 1564 O O . PRO A 1 214 ? -1.499 12.519 -16.692 1.00 97.25 214 PRO A O 1
ATOM 1567 N N . VAL A 1 215 ? -0.630 11.638 -18.571 1.00 96.06 215 VAL A N 1
ATOM 1568 C CA . VAL A 1 215 ? -1.465 10.430 -18.596 1.00 96.06 215 VAL A CA 1
ATOM 1569 C C . VAL A 1 215 ? -1.100 9.491 -17.449 1.00 96.06 215 VAL A C 1
ATOM 1571 O O . VAL A 1 215 ? -1.963 9.175 -16.635 1.00 96.06 215 VAL A O 1
ATOM 1574 N N . THR A 1 216 ? 0.165 9.079 -17.326 1.00 96.06 216 THR A N 1
ATOM 1575 C CA . THR A 1 216 ? 0.602 8.140 -16.273 1.00 96.06 216 THR A CA 1
ATOM 1576 C C . THR A 1 216 ? 0.438 8.730 -14.870 1.00 96.06 216 THR A C 1
ATOM 1578 O O . THR A 1 216 ? -0.006 8.036 -13.953 1.00 96.06 216 THR A O 1
ATOM 1581 N N . VAL A 1 217 ? 0.688 10.031 -14.697 1.00 97.62 217 VAL A N 1
ATOM 1582 C CA . VAL A 1 217 ? 0.438 10.745 -13.433 1.00 97.62 217 VAL A CA 1
ATOM 1583 C C . VAL A 1 217 ? -1.057 10.750 -13.095 1.00 97.62 217 VAL A C 1
ATOM 1585 O O . VAL A 1 217 ? -1.429 10.414 -11.972 1.00 97.62 217 VAL A O 1
ATOM 1588 N N . SER A 1 218 ? -1.926 11.048 -14.064 1.00 97.56 218 SER A N 1
ATOM 1589 C CA . SER A 1 218 ? -3.380 11.078 -13.840 1.00 97.56 218 SER A CA 1
ATOM 1590 C C . SER A 1 218 ? -3.951 9.686 -13.553 1.00 97.56 218 SER A C 1
ATOM 1592 O O . SER A 1 218 ? -4.712 9.516 -12.602 1.00 97.56 218 SER A O 1
ATOM 1594 N N . LEU A 1 219 ? -3.559 8.670 -14.330 1.00 96.38 219 LEU A N 1
ATOM 1595 C CA . LEU A 1 219 ? -3.998 7.284 -14.131 1.00 96.38 219 LEU A CA 1
ATOM 1596 C C . LEU A 1 219 ? -3.502 6.720 -12.794 1.00 96.38 219 LEU A C 1
ATOM 1598 O O . LEU A 1 219 ? -4.275 6.091 -12.069 1.00 96.38 219 LEU A O 1
ATOM 1602 N N . SER A 1 220 ? -2.245 6.986 -12.424 1.00 96.75 220 SER A N 1
ATOM 1603 C CA . SER A 1 220 ? -1.717 6.578 -11.116 1.00 96.75 220 SER A CA 1
ATOM 1604 C C . SER A 1 220 ? -2.473 7.245 -9.965 1.00 96.75 220 SER A C 1
ATOM 1606 O O . SER A 1 220 ? -2.776 6.568 -8.980 1.00 96.75 220 SER A O 1
ATOM 1608 N N . LEU A 1 221 ? -2.834 8.528 -10.093 1.00 98.12 221 LEU A N 1
ATOM 1609 C CA . LEU A 1 221 ? -3.624 9.244 -9.091 1.00 98.12 221 LEU A CA 1
ATOM 1610 C C . LEU A 1 221 ? -5.018 8.627 -8.946 1.00 98.12 221 LEU A C 1
ATOM 1612 O O . LEU A 1 221 ? -5.424 8.311 -7.830 1.00 98.12 221 LEU A O 1
ATOM 1616 N N . VAL A 1 222 ? -5.728 8.391 -10.055 1.00 98.19 222 VAL A N 1
ATOM 1617 C CA . VAL A 1 222 ? -7.055 7.744 -10.040 1.00 98.19 222 VAL A CA 1
ATOM 1618 C C . VAL A 1 222 ? -6.996 6.379 -9.355 1.00 98.19 222 VAL A C 1
ATOM 1620 O O . VAL A 1 222 ? -7.835 6.086 -8.504 1.00 98.19 222 VAL A O 1
ATOM 1623 N N . GLY A 1 223 ? -5.970 5.578 -9.645 1.00 97.81 223 GLY A N 1
ATOM 1624 C CA . GLY A 1 223 ? -5.745 4.303 -8.968 1.00 97.81 223 GLY A CA 1
ATOM 1625 C C . GLY A 1 223 ? -5.635 4.426 -7.444 1.00 97.81 223 GLY A C 1
ATOM 1626 O O . GLY A 1 223 ? -6.251 3.654 -6.709 1.00 97.81 223 GLY A O 1
ATOM 1627 N N . HIS A 1 224 ? -4.926 5.443 -6.949 1.00 98.56 224 HIS A N 1
ATOM 1628 C CA . HIS A 1 224 ? -4.794 5.688 -5.508 1.00 98.56 224 HIS A CA 1
ATOM 1629 C C . HIS A 1 224 ? -6.059 6.281 -4.875 1.00 98.56 224 HIS A C 1
ATOM 1631 O O . HIS A 1 224 ? -6.352 5.980 -3.717 1.00 98.56 224 HIS A O 1
ATOM 1637 N N . LEU A 1 225 ? -6.855 7.051 -5.625 1.00 98.62 225 LEU A N 1
ATOM 1638 C CA . LEU A 1 225 ? -8.189 7.474 -5.184 1.00 98.62 225 LEU A CA 1
ATOM 1639 C C . LEU A 1 225 ? -9.114 6.262 -4.994 1.00 98.62 225 LEU A C 1
ATOM 1641 O O . LEU A 1 225 ? -9.791 6.166 -3.968 1.00 98.62 225 LEU A O 1
ATOM 1645 N N . ILE A 1 226 ? -9.103 5.313 -5.938 1.00 98.56 226 ILE A N 1
ATOM 1646 C CA . ILE A 1 226 ? -9.844 4.044 -5.834 1.00 98.56 226 ILE A CA 1
ATOM 1647 C C . ILE A 1 226 ? -9.355 3.248 -4.621 1.00 98.56 226 ILE A C 1
ATOM 1649 O O . ILE A 1 226 ? -10.166 2.824 -3.795 1.00 98.56 226 ILE A O 1
ATOM 1653 N N . PHE A 1 227 ? -8.036 3.093 -4.479 1.00 98.69 227 PHE A N 1
ATOM 1654 C CA . PHE A 1 227 ? -7.430 2.384 -3.356 1.00 98.69 227 PHE A CA 1
ATOM 1655 C C . PHE A 1 227 ? -7.862 2.981 -2.007 1.00 98.69 227 PHE A C 1
ATOM 1657 O O . PHE A 1 227 ? -8.383 2.265 -1.151 1.00 98.69 227 PHE A O 1
ATOM 1664 N N . GLY A 1 228 ? -7.711 4.298 -1.827 1.00 98.69 228 GLY A N 1
ATOM 1665 C CA . GLY A 1 228 ? -8.089 4.997 -0.597 1.00 98.69 228 GLY A CA 1
ATOM 1666 C C . GLY A 1 228 ? -9.587 4.914 -0.297 1.00 98.69 228 GLY A C 1
ATOM 1667 O O . GLY A 1 228 ? -9.975 4.688 0.851 1.00 98.69 228 GLY A O 1
ATOM 1668 N N . LEU A 1 229 ? -10.439 5.008 -1.325 1.00 98.75 229 LEU A N 1
ATOM 1669 C CA . LEU A 1 229 ? -11.886 4.837 -1.187 1.00 98.75 229 LEU A CA 1
ATOM 1670 C C . LEU A 1 229 ? -12.240 3.439 -0.661 1.00 98.75 229 LEU A C 1
ATOM 1672 O O . LEU A 1 229 ? -12.966 3.325 0.332 1.00 98.75 229 LEU A O 1
ATOM 1676 N N . VAL A 1 230 ? -11.726 2.380 -1.295 1.00 98.81 230 VAL A N 1
ATOM 1677 C CA . VAL A 1 230 ? -11.997 0.988 -0.893 1.00 98.81 230 VAL A CA 1
ATOM 1678 C C . VAL A 1 230 ? -11.457 0.720 0.509 1.00 98.81 230 VAL A C 1
ATOM 1680 O O . VAL A 1 230 ? -12.176 0.172 1.347 1.00 98.81 230 VAL A O 1
ATOM 1683 N N . LEU A 1 231 ? -10.236 1.170 0.802 1.00 98.75 231 LEU A N 1
ATOM 1684 C CA . LEU A 1 231 ? -9.608 0.997 2.109 1.00 98.75 231 LEU A CA 1
ATOM 1685 C C . LEU A 1 231 ? -10.389 1.707 3.226 1.00 98.75 231 LEU A C 1
ATOM 1687 O O . LEU A 1 231 ? -10.627 1.123 4.285 1.00 98.75 231 LEU A O 1
ATOM 1691 N N . GLY A 1 232 ? -10.845 2.941 2.990 1.00 98.56 232 GLY A N 1
ATOM 1692 C CA . GLY A 1 232 ? -11.645 3.704 3.949 1.00 98.56 232 GLY A CA 1
ATOM 1693 C C . GLY A 1 232 ? -13.022 3.089 4.208 1.00 98.56 232 GLY A C 1
ATOM 1694 O O . GLY A 1 232 ? -13.479 3.035 5.355 1.00 98.56 232 GLY A O 1
ATOM 1695 N N . LEU A 1 233 ? -13.675 2.569 3.163 1.00 98.69 233 LEU A N 1
ATOM 1696 C CA . LEU A 1 233 ? -14.915 1.801 3.303 1.00 98.69 233 LEU A CA 1
ATOM 1697 C C . LEU A 1 233 ? -14.689 0.500 4.078 1.00 98.69 233 LEU A C 1
ATOM 1699 O O . LEU A 1 233 ? -15.501 0.163 4.943 1.00 98.69 233 LEU A O 1
ATOM 1703 N N . GLY A 1 234 ? -13.573 -0.178 3.819 1.00 98.56 234 GLY A N 1
ATOM 1704 C CA . GLY A 1 234 ? -13.156 -1.376 4.533 1.00 98.56 234 GLY A CA 1
ATOM 1705 C C . GLY A 1 234 ? -12.931 -1.130 6.020 1.00 98.56 234 GLY A C 1
ATOM 1706 O O . GLY A 1 234 ? -13.506 -1.820 6.863 1.00 98.56 234 GLY A O 1
ATOM 1707 N N . PHE A 1 235 ? -12.188 -0.077 6.365 1.00 98.44 235 PHE A N 1
ATOM 1708 C CA . PHE A 1 235 ? -11.987 0.333 7.756 1.00 98.44 235 PHE A CA 1
ATOM 1709 C C . PHE A 1 235 ? -13.310 0.669 8.453 1.00 98.44 235 PHE A C 1
ATOM 1711 O O . PHE A 1 235 ? -13.555 0.218 9.574 1.00 98.44 235 PHE A O 1
ATOM 1718 N N . TRP A 1 236 ? -14.194 1.417 7.782 1.00 98.00 236 TRP A N 1
ATOM 1719 C CA . TRP A 1 236 ? -15.522 1.729 8.315 1.00 98.00 236 TRP A CA 1
ATOM 1720 C C . TRP A 1 236 ? -16.353 0.466 8.578 1.00 98.00 236 TRP A C 1
ATOM 1722 O O . TRP A 1 236 ? -16.985 0.348 9.632 1.00 98.00 236 TRP A O 1
ATOM 1732 N N . HIS A 1 237 ? -16.333 -0.491 7.647 1.00 98.19 237 HIS A N 1
ATOM 1733 C CA . HIS A 1 237 ? -17.023 -1.773 7.788 1.00 98.19 237 HIS A CA 1
ATOM 1734 C C . HIS A 1 237 ? -16.444 -2.609 8.942 1.00 98.19 237 HIS A C 1
ATOM 1736 O O . HIS A 1 237 ? -17.190 -3.192 9.728 1.00 98.19 237 HIS A O 1
ATOM 1742 N N . SER A 1 238 ? -15.122 -2.591 9.116 1.00 97.62 238 SER A N 1
ATOM 1743 C CA . SER A 1 238 ? -14.400 -3.320 10.165 1.00 97.62 238 SER A CA 1
ATOM 1744 C C . SER A 1 238 ? -14.275 -2.562 11.493 1.00 97.62 238 SER A C 1
ATOM 1746 O O . SER A 1 238 ? -13.497 -2.963 12.359 1.00 97.62 238 SER A O 1
ATOM 1748 N N . ARG A 1 239 ? -15.068 -1.508 11.729 1.00 94.69 239 ARG A N 1
ATOM 1749 C CA . ARG A 1 239 ? -15.003 -0.708 12.970 1.00 94.69 239 ARG A CA 1
ATOM 1750 C C . ARG A 1 239 ? -15.206 -1.517 14.256 1.00 94.69 239 ARG A C 1
ATOM 1752 O O . ARG A 1 239 ? -14.705 -1.122 15.299 1.00 94.69 239 ARG A O 1
ATOM 1759 N N . ALA A 1 240 ? -15.911 -2.648 14.200 1.00 95.12 240 ALA A N 1
ATOM 1760 C CA . ALA A 1 240 ? -16.092 -3.526 15.359 1.00 95.12 240 ALA A CA 1
ATOM 1761 C C . ALA A 1 240 ? -14.762 -4.125 15.851 1.00 95.12 240 ALA A C 1
ATOM 1763 O O . ALA A 1 240 ? -14.597 -4.373 17.041 1.00 95.12 240 ALA A O 1
ATOM 1764 N N . VAL A 1 241 ? -13.781 -4.295 14.958 1.00 95.38 241 VAL A N 1
ATOM 1765 C CA . VAL A 1 241 ? -12.452 -4.834 15.289 1.00 95.38 241 VAL A CA 1
ATOM 1766 C C . VAL A 1 241 ? -11.683 -3.898 16.227 1.00 95.38 241 VAL A C 1
ATOM 1768 O O . VAL A 1 241 ? -10.817 -4.351 16.968 1.00 95.38 241 VAL A O 1
ATOM 1771 N N . GLN A 1 242 ? -12.054 -2.618 16.277 1.00 94.12 242 GLN A N 1
ATOM 1772 C CA . GLN A 1 242 ? -11.421 -1.592 17.108 1.00 94.12 242 GLN A CA 1
ATOM 1773 C C . GLN A 1 242 ? -11.546 -1.863 18.610 1.00 94.12 242 GLN A C 1
ATOM 1775 O O . GLN A 1 242 ? -10.739 -1.354 19.380 1.00 94.12 242 GLN A O 1
ATOM 1780 N N . SER A 1 243 ? -12.481 -2.722 19.038 1.00 93.69 243 SER A N 1
ATOM 1781 C CA . SER A 1 243 ? -12.542 -3.202 20.426 1.00 93.69 243 SER A CA 1
ATOM 1782 C C . SER A 1 243 ? -11.295 -3.985 20.855 1.00 93.69 243 SER A C 1
ATOM 1784 O O . SER A 1 243 ? -11.109 -4.223 22.043 1.00 93.69 243 SER A O 1
ATOM 1786 N N . HIS A 1 244 ? -10.461 -4.414 19.902 1.00 93.56 244 HIS A N 1
ATOM 1787 C CA . HIS A 1 244 ? -9.206 -5.122 20.153 1.00 93.56 244 HIS A CA 1
ATOM 1788 C C . HIS A 1 244 ? -7.993 -4.191 20.204 1.00 93.56 244 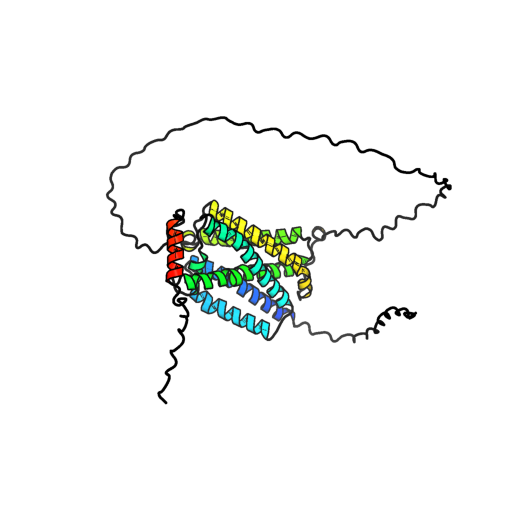HIS A C 1
ATOM 1790 O O . HIS A 1 244 ? -6.879 -4.678 20.384 1.00 93.56 244 HIS A O 1
ATOM 1796 N N . TRP A 1 245 ? -8.178 -2.879 20.024 1.00 95.19 245 TRP A N 1
ATOM 1797 C CA . TRP A 1 245 ? -7.103 -1.909 20.186 1.00 95.19 245 TRP A CA 1
ATOM 1798 C C . TRP A 1 245 ? -6.815 -1.737 21.684 1.00 95.19 245 TRP A C 1
ATOM 1800 O O . TRP A 1 245 ? -7.683 -1.252 22.410 1.00 95.19 245 TRP A O 1
ATOM 1810 N N . PRO A 1 246 ? -5.633 -2.146 22.179 1.00 91.75 246 PRO A N 1
ATOM 1811 C CA . PRO A 1 246 ? -5.389 -2.225 23.617 1.00 91.75 246 PRO A CA 1
ATOM 1812 C C . PRO A 1 246 ? -4.971 -0.887 24.238 1.00 91.75 246 PRO A C 1
ATOM 1814 O O . PRO A 1 246 ? -4.939 -0.770 25.461 1.00 91.75 246 PRO A O 1
ATOM 1817 N N . TRP A 1 247 ? -4.649 0.126 23.426 1.00 92.75 247 TRP A N 1
ATOM 1818 C CA . TRP A 1 247 ? -4.198 1.426 23.922 1.00 92.75 247 TRP A CA 1
ATOM 1819 C C . TRP A 1 247 ? -5.335 2.446 24.019 1.00 92.75 247 TRP A C 1
ATOM 1821 O O . TRP A 1 247 ? -6.236 2.458 23.174 1.00 92.75 247 TRP A O 1
ATOM 1831 N N . PRO A 1 248 ? -5.276 3.368 24.998 1.00 89.75 248 PRO A N 1
ATOM 1832 C CA . PRO A 1 248 ? -6.177 4.508 25.043 1.00 89.75 248 PRO A CA 1
ATOM 1833 C C . PRO A 1 248 ? -6.083 5.310 23.747 1.00 89.75 248 PRO A C 1
ATOM 1835 O O . PRO A 1 248 ? -4.998 5.660 23.287 1.00 89.75 248 PRO A O 1
ATOM 1838 N N . THR A 1 249 ? -7.232 5.621 23.158 1.00 89.94 249 THR A N 1
ATOM 1839 C CA . THR A 1 249 ? -7.284 6.491 21.984 1.00 89.94 249 THR A CA 1
ATOM 1840 C C . THR A 1 249 ? -7.400 7.950 22.426 1.00 89.94 249 THR A C 1
ATOM 1842 O O . THR A 1 249 ? -8.195 8.238 23.328 1.00 89.94 249 THR A O 1
ATOM 1845 N N . PRO A 1 250 ? -6.673 8.891 21.794 1.00 88.12 250 PRO A N 1
ATOM 1846 C CA . PRO A 1 250 ? -6.730 10.309 22.139 1.00 88.12 250 PRO A CA 1
ATOM 1847 C C . PRO A 1 250 ? -8.167 10.827 22.132 1.00 88.12 250 PRO A C 1
ATOM 1849 O O . PRO A 1 250 ? -8.969 10.431 21.283 1.00 88.12 250 PRO A O 1
ATOM 1852 N N . ALA A 1 251 ? -8.521 11.720 23.055 1.00 86.56 251 ALA A N 1
ATOM 1853 C CA . ALA A 1 251 ? -9.841 12.334 23.042 1.00 86.56 251 ALA A CA 1
ATOM 1854 C C . ALA A 1 251 ? -9.990 13.210 21.788 1.00 86.56 251 ALA A C 1
ATOM 1856 O O . ALA A 1 251 ? -9.272 14.191 21.613 1.00 86.56 251 ALA A O 1
ATOM 1857 N N . LEU A 1 252 ? -10.945 12.875 20.916 1.00 83.94 252 LEU A N 1
ATOM 1858 C CA . LEU A 1 252 ? -11.243 13.718 19.761 1.00 83.94 252 LEU A CA 1
ATOM 1859 C C . LEU A 1 252 ? -11.892 15.034 20.225 1.00 83.94 252 LEU A C 1
ATOM 1861 O O . LEU A 1 252 ? -12.814 14.972 21.058 1.00 83.94 252 LEU A O 1
ATOM 1865 N N . PRO A 1 253 ? -11.480 16.191 19.663 1.00 85.94 253 PRO A N 1
ATOM 1866 C CA . PRO A 1 253 ? -12.135 17.476 19.876 1.00 85.94 253 PRO A CA 1
ATOM 1867 C C . PRO A 1 253 ? -13.650 17.372 19.693 1.00 85.94 253 PRO A C 1
ATOM 1869 O O . PRO A 1 253 ? -14.122 16.720 18.760 1.00 85.94 253 PRO A O 1
ATOM 1872 N N . ALA A 1 254 ? -14.423 18.049 20.547 1.00 81.75 254 ALA A N 1
ATOM 1873 C CA . ALA A 1 254 ? -15.887 17.980 20.524 1.00 81.75 254 ALA A CA 1
ATOM 1874 C C . ALA A 1 254 ? -16.484 18.305 19.139 1.00 81.75 254 ALA A C 1
ATOM 1876 O O . ALA A 1 254 ? -17.429 17.652 18.715 1.00 81.75 254 ALA A O 1
ATOM 1877 N N . ARG A 1 255 ? -15.864 19.227 18.385 1.00 84.50 255 ARG A N 1
ATOM 1878 C CA . ARG A 1 255 ? -16.268 19.615 17.017 1.00 84.50 255 ARG A CA 1
ATOM 1879 C C . ARG A 1 255 ? -16.149 18.486 15.983 1.00 84.50 255 ARG A C 1
ATOM 1881 O O . ARG A 1 255 ? -16.805 18.515 14.944 1.00 84.50 255 ARG A O 1
ATOM 1888 N N . LEU A 1 256 ? -15.283 17.505 16.240 1.00 78.31 256 LEU A N 1
ATOM 1889 C CA . LEU A 1 256 ? -15.061 16.359 15.357 1.00 78.31 256 LEU A CA 1
ATOM 1890 C C . LEU A 1 256 ? -15.933 15.158 15.717 1.00 78.31 256 LEU A C 1
ATOM 1892 O O . LEU A 1 256 ? -16.074 14.244 14.900 1.00 78.31 256 LEU A O 1
ATOM 1896 N N . ARG A 1 257 ? -16.550 15.162 16.900 1.00 73.12 257 ARG A N 1
ATOM 1897 C CA . ARG A 1 257 ? -17.528 14.141 17.257 1.00 73.12 257 ARG A CA 1
ATOM 1898 C C . ARG A 1 257 ? -18.738 14.347 16.371 1.00 73.12 257 ARG A C 1
ATOM 1900 O O . ARG A 1 257 ? -19.224 15.465 16.213 1.00 73.12 257 ARG A O 1
ATOM 1907 N N . THR A 1 258 ? -19.189 13.272 15.744 1.00 68.25 258 THR A N 1
ATOM 1908 C CA . THR A 1 258 ? -20.495 13.289 15.107 1.00 68.25 258 THR A CA 1
ATOM 1909 C C . THR A 1 258 ? -21.474 13.628 16.222 1.00 68.25 258 THR A C 1
ATOM 1911 O O . THR A 1 258 ? -21.605 12.868 17.182 1.00 68.25 258 THR A O 1
ATOM 1914 N N . THR A 1 259 ? -22.142 14.776 16.126 1.00 60.22 259 THR A N 1
ATOM 1915 C CA . THR A 1 259 ? -23.464 14.955 16.714 1.00 60.22 259 THR A CA 1
ATOM 1916 C C . THR A 1 259 ? -24.354 13.970 15.977 1.00 60.22 259 THR A C 1
ATOM 1918 O O . THR A 1 259 ? -25.124 14.321 15.089 1.00 60.22 259 THR A O 1
ATOM 1921 N N . THR A 1 260 ? -24.182 12.685 16.284 1.00 58.66 260 THR A N 1
ATOM 1922 C CA . THR A 1 260 ? -25.235 11.706 16.123 1.00 58.66 260 THR A CA 1
ATOM 1923 C C . THR A 1 260 ? -26.312 12.279 17.011 1.00 58.66 260 THR A C 1
ATOM 1925 O O . THR A 1 260 ? -26.231 12.156 18.233 1.00 58.66 260 THR A O 1
ATOM 1928 N N . GLY A 1 261 ? -27.194 13.078 16.407 1.00 50.66 261 GLY A N 1
ATOM 1929 C CA . GLY A 1 261 ? -28.349 13.611 17.084 1.00 50.66 261 GLY A CA 1
ATOM 1930 C C . GLY A 1 261 ? -28.961 12.412 17.764 1.00 50.66 261 GLY A C 1
ATOM 1931 O O . GLY A 1 261 ? -29.339 11.455 17.088 1.00 50.66 261 GLY A O 1
ATOM 1932 N N . ALA A 1 262 ? -28.949 12.417 19.094 1.00 47.53 262 ALA A N 1
ATOM 1933 C CA . ALA A 1 262 ? -29.891 11.599 19.810 1.00 47.53 262 ALA A CA 1
ATOM 1934 C C . ALA A 1 262 ? -31.235 11.958 19.160 1.00 47.53 262 ALA A C 1
ATOM 1936 O O . ALA A 1 262 ? -31.595 13.142 19.175 1.00 47.53 262 ALA A O 1
ATOM 1937 N N . PRO A 1 263 ? -31.920 11.013 18.487 1.00 51.47 263 PRO A N 1
ATOM 1938 C CA . PRO A 1 263 ? -33.309 11.245 18.146 1.00 51.47 263 PRO A CA 1
ATOM 1939 C C . PRO A 1 263 ? -33.947 11.637 19.471 1.00 51.47 263 PRO A C 1
ATOM 1941 O O . PRO A 1 263 ? -33.739 10.927 20.454 1.00 51.47 263 PRO A O 1
ATOM 1944 N N . GLY A 1 264 ? -34.566 12.816 19.524 1.00 50.75 264 GLY A N 1
ATOM 1945 C CA . GLY A 1 264 ? -35.108 13.403 20.742 1.00 50.75 264 GLY A CA 1
ATOM 1946 C C . GLY A 1 264 ? -36.095 12.458 21.414 1.00 50.75 264 GLY A C 1
ATOM 1947 O O . GLY A 1 264 ? -37.291 12.543 21.174 1.00 50.75 264 GLY A O 1
ATOM 1948 N N . ALA A 1 265 ? -35.576 11.553 22.237 1.00 55.06 265 ALA A N 1
ATOM 1949 C CA . ALA A 1 265 ? -36.343 10.570 22.978 1.00 55.06 265 ALA A CA 1
ATOM 1950 C C . ALA A 1 265 ? -36.709 11.078 24.376 1.00 55.06 265 ALA A C 1
ATOM 1952 O O . ALA A 1 265 ? -37.457 10.400 25.055 1.00 55.06 265 ALA A O 1
ATOM 1953 N N . ASP A 1 266 ? -36.235 12.263 24.784 1.00 53.03 266 ASP A N 1
ATOM 1954 C CA . ASP A 1 266 ? -36.559 12.826 26.103 1.00 53.03 266 ASP A CA 1
ATOM 1955 C C . ASP A 1 266 ? -36.708 14.352 26.146 1.00 53.03 266 ASP A C 1
ATOM 1957 O O . ASP A 1 266 ? -36.831 14.939 27.219 1.00 53.03 266 ASP A O 1
ATOM 1961 N N . ALA A 1 267 ? -36.843 15.017 24.994 1.00 52.84 267 ALA A N 1
ATOM 1962 C CA . ALA A 1 267 ? -37.623 16.251 24.992 1.00 52.84 267 ALA A CA 1
ATOM 1963 C C . ALA A 1 267 ? -39.097 15.841 25.044 1.00 52.84 267 ALA A C 1
ATOM 1965 O O . ALA A 1 267 ? -39.825 15.972 24.063 1.00 52.84 267 ALA A O 1
ATOM 1966 N N . THR A 1 268 ? -39.517 15.294 26.188 1.00 60.62 268 THR A N 1
ATOM 1967 C CA . THR A 1 268 ? -40.924 15.319 26.568 1.00 60.62 268 THR A CA 1
ATOM 1968 C C . THR A 1 268 ? -41.313 16.788 26.431 1.00 60.62 268 THR A C 1
ATOM 1970 O O . THR A 1 268 ? -40.739 17.609 27.156 1.00 60.62 268 THR A O 1
ATOM 1973 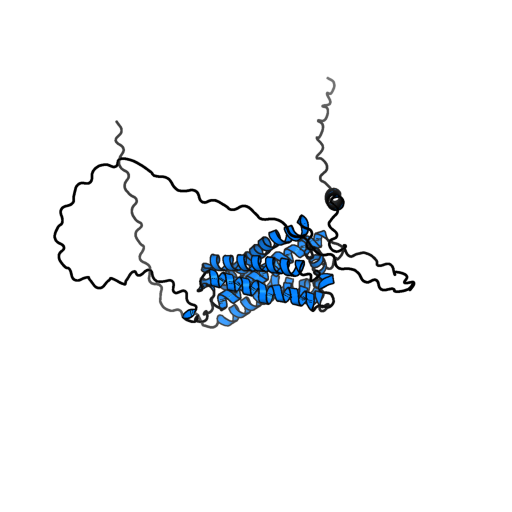N N . PRO A 1 269 ? -42.163 17.180 25.462 1.00 63.44 269 PRO A N 1
ATOM 1974 C CA . PRO A 1 269 ? -42.628 18.553 25.424 1.00 63.44 269 PRO A CA 1
ATOM 1975 C C . PRO A 1 269 ? -43.192 18.848 26.819 1.00 63.44 269 PRO A C 1
ATOM 1977 O O . PRO A 1 269 ? -43.892 17.983 27.363 1.00 63.44 269 PRO A O 1
ATOM 1980 N N . PRO A 1 270 ? -42.856 19.994 27.445 1.00 66.50 270 PRO A N 1
ATOM 1981 C CA . PRO A 1 270 ? -43.479 20.365 28.707 1.00 66.50 270 PRO A CA 1
ATOM 1982 C C . PRO A 1 270 ? -44.988 20.180 28.532 1.00 66.50 270 PRO A C 1
ATOM 1984 O O . PRO A 1 270 ? -45.506 20.556 27.474 1.00 66.50 270 PRO A O 1
ATOM 1987 N N . PRO A 1 271 ? -45.673 19.515 29.480 1.00 63.56 271 PRO A N 1
ATOM 1988 C CA . PRO A 1 271 ? -47.064 19.135 29.303 1.00 63.56 271 PRO A CA 1
ATOM 1989 C C . PRO A 1 271 ? -47.842 20.375 28.886 1.00 63.56 271 PRO A C 1
ATOM 1991 O O . PRO A 1 271 ? -47.910 21.351 29.634 1.00 63.56 271 PRO A O 1
ATOM 1994 N N . ALA A 1 272 ? -48.380 20.353 27.664 1.00 64.81 272 ALA A N 1
ATOM 1995 C CA . ALA A 1 272 ? -49.253 21.414 27.206 1.00 64.81 272 ALA A CA 1
ATOM 1996 C C . ALA A 1 272 ? -50.372 21.563 28.251 1.00 64.81 272 ALA A C 1
ATOM 1998 O O . ALA A 1 272 ? -50.916 20.539 28.692 1.00 64.81 272 ALA A O 1
ATOM 1999 N N . PRO A 1 273 ? -50.706 22.789 28.696 1.00 69.31 273 PRO A N 1
ATOM 2000 C CA . PRO A 1 273 ? -51.828 22.988 29.598 1.00 69.31 273 PRO A CA 1
ATOM 2001 C C . PRO A 1 273 ? -53.056 22.327 28.971 1.00 69.31 273 PRO A C 1
ATOM 2003 O O . PRO A 1 273 ? -53.416 22.609 27.828 1.00 69.31 273 PRO A O 1
ATOM 2006 N N . ARG A 1 274 ? -53.649 21.376 29.703 1.00 60.91 274 ARG A N 1
ATOM 2007 C CA . ARG A 1 274 ? -54.835 20.633 29.274 1.00 60.91 274 ARG A CA 1
ATOM 2008 C C . ARG A 1 274 ? -56.003 21.607 29.163 1.00 60.91 274 ARG A C 1
ATOM 2010 O O . ARG A 1 274 ? -56.741 21.798 30.123 1.00 60.91 274 ARG A O 1
ATOM 2017 N N . VAL A 1 275 ? -56.174 22.214 27.996 1.00 69.25 275 VAL A N 1
ATOM 2018 C CA . VAL A 1 275 ? -57.439 22.840 27.621 1.00 69.25 275 VAL A CA 1
ATOM 2019 C C . VAL A 1 275 ? -58.368 21.700 27.188 1.00 69.25 275 VAL A C 1
ATOM 2021 O O . VAL A 1 275 ? -58.016 20.961 26.265 1.00 69.25 275 VAL A O 1
ATOM 2024 N N . PRO A 1 276 ? -59.516 21.487 27.857 1.00 64.94 276 PRO A N 1
ATOM 2025 C CA . PRO A 1 276 ? -60.482 20.478 27.446 1.00 64.94 276 PRO A CA 1
ATOM 2026 C C . PRO A 1 276 ? -60.976 20.812 26.038 1.00 64.94 276 PRO A C 1
ATOM 2028 O O . PRO A 1 276 ? -61.621 21.838 25.832 1.00 64.94 276 PRO A O 1
ATOM 2031 N N . LEU A 1 277 ? -60.660 19.965 25.058 1.00 62.34 277 LEU A N 1
ATOM 2032 C CA . LEU A 1 277 ? -61.222 20.121 23.723 1.00 62.34 277 LEU A CA 1
ATOM 2033 C C . LEU A 1 277 ? -62.712 19.738 23.759 1.00 62.34 277 LEU A C 1
ATOM 2035 O O . LEU A 1 277 ? -63.046 18.650 24.244 1.00 62.34 277 LEU A O 1
ATOM 2039 N N . PRO A 1 278 ? -63.616 20.592 23.251 1.00 63.91 278 PRO A N 1
ATOM 2040 C CA . PRO A 1 278 ? -65.012 20.229 23.067 1.00 63.91 278 PRO A CA 1
ATOM 2041 C C . PRO A 1 278 ? -65.119 19.089 22.046 1.00 63.91 278 PRO A C 1
ATOM 2043 O O . PRO A 1 278 ? -64.472 19.101 20.999 1.00 63.91 278 PRO A O 1
ATOM 2046 N N . ARG A 1 279 ? -65.933 18.078 22.372 1.00 59.03 279 ARG A N 1
ATOM 2047 C CA . ARG A 1 279 ? -66.233 16.943 21.488 1.00 59.03 279 ARG A CA 1
ATOM 2048 C C . ARG A 1 279 ? -66.914 17.456 20.219 1.00 59.03 279 ARG A C 1
ATOM 2050 O O . ARG A 1 279 ? -68.080 17.836 20.263 1.00 59.03 279 ARG A O 1
ATOM 2057 N N . VAL A 1 280 ? -66.198 17.433 19.099 1.00 63.78 280 VAL A N 1
ATOM 2058 C CA . VAL A 1 280 ? -66.783 17.653 17.772 1.00 63.78 280 VAL A CA 1
ATOM 2059 C C . VAL A 1 280 ? -67.312 16.310 17.243 1.00 63.78 280 VAL A C 1
ATOM 2061 O O . VAL A 1 280 ? -66.576 15.321 17.290 1.00 63.78 280 VAL A O 1
ATOM 2064 N N . PRO A 1 281 ? -68.570 16.233 16.769 1.00 56.16 281 PRO A N 1
ATOM 2065 C CA . PRO A 1 281 ? -69.125 15.030 16.154 1.00 56.16 281 PRO A CA 1
ATOM 2066 C C . PRO A 1 281 ? -68.388 14.675 14.860 1.00 56.16 281 PRO A C 1
ATOM 2068 O O . PRO A 1 281 ? -68.128 15.540 14.028 1.00 56.16 281 PRO A O 1
ATOM 2071 N N . VAL A 1 282 ? -68.078 13.391 14.691 1.00 56.53 282 VAL A N 1
ATOM 2072 C CA . VAL A 1 282 ? -67.444 12.834 13.489 1.00 56.53 282 VAL A CA 1
ATOM 2073 C C . VAL A 1 282 ? -68.467 12.802 12.343 1.00 56.53 282 VAL A C 1
ATOM 2075 O O . VAL A 1 282 ? -69.490 12.132 12.493 1.00 56.53 282 VAL A O 1
ATOM 2078 N N . PRO A 1 283 ? -68.229 13.471 11.199 1.00 57.12 283 PRO A N 1
ATOM 2079 C CA . PRO A 1 283 ? -69.069 13.315 10.017 1.00 57.12 283 PRO A CA 1
ATOM 2080 C C . PRO A 1 283 ? -68.732 12.010 9.285 1.00 57.12 283 PRO A C 1
ATOM 2082 O O . PRO A 1 283 ? -67.563 11.680 9.080 1.00 57.12 283 PRO A O 1
ATOM 2085 N N . HIS A 1 284 ? -69.768 11.289 8.855 1.00 56.81 284 HIS A N 1
ATOM 2086 C CA . HIS A 1 284 ? -69.658 10.178 7.912 1.00 56.81 284 HIS A CA 1
ATOM 2087 C C . HIS A 1 284 ? -69.111 10.670 6.562 1.00 56.81 284 HIS A C 1
ATOM 2089 O O . HIS A 1 284 ? -69.677 11.580 5.959 1.00 56.81 284 HIS A O 1
ATOM 2095 N N . LEU A 1 285 ? -68.034 10.046 6.078 1.00 53.03 285 LEU A N 1
ATOM 2096 C CA . LEU A 1 285 ? -67.502 10.251 4.728 1.00 53.03 285 LEU A CA 1
ATOM 2097 C C . LEU A 1 285 ? -68.118 9.231 3.745 1.00 53.03 285 LEU A C 1
ATOM 2099 O O . LEU A 1 285 ? -68.175 8.046 4.087 1.00 53.03 285 LEU A O 1
ATOM 2103 N N . PRO A 1 286 ? -68.561 9.656 2.543 1.00 55.75 286 PRO A N 1
ATOM 2104 C CA . PRO A 1 286 ? -69.012 8.767 1.475 1.00 55.75 286 PRO A CA 1
ATOM 2105 C C . PRO A 1 286 ? -67.854 8.169 0.654 1.00 55.75 286 PRO A C 1
ATOM 2107 O O . PRO A 1 286 ? -66.709 8.611 0.735 1.00 55.75 286 PRO A O 1
ATOM 2110 N N . ALA A 1 287 ? -68.201 7.133 -0.117 1.00 49.41 287 ALA A N 1
ATOM 2111 C CA . ALA A 1 287 ? -67.341 6.290 -0.950 1.00 49.41 287 ALA A CA 1
ATOM 2112 C C . ALA A 1 287 ? -66.563 7.047 -2.054 1.00 49.41 287 ALA A C 1
ATOM 2114 O O . ALA A 1 287 ? -67.007 8.110 -2.490 1.00 49.41 287 ALA A O 1
ATOM 2115 N N . PRO A 1 288 ? -65.427 6.497 -2.536 1.00 55.16 288 PRO A N 1
ATOM 2116 C CA . PRO A 1 288 ? -64.596 7.146 -3.540 1.00 55.16 288 PRO A CA 1
ATOM 2117 C C . PRO A 1 288 ? -65.074 6.815 -4.958 1.00 55.16 288 PRO A C 1
ATOM 2119 O O . PRO A 1 288 ? -65.081 5.651 -5.352 1.00 55.16 288 PRO A O 1
ATOM 2122 N N . ASP A 1 289 ? -65.386 7.855 -5.730 1.00 50.47 289 ASP A N 1
ATOM 2123 C CA . ASP A 1 289 ? -65.515 7.789 -7.182 1.00 50.47 289 ASP A CA 1
ATOM 2124 C C . ASP A 1 289 ? -64.546 8.776 -7.848 1.00 50.47 289 ASP A C 1
ATOM 2126 O O . ASP A 1 289 ? -64.426 9.931 -7.446 1.00 50.47 289 ASP A O 1
ATOM 2130 N N . ALA A 1 290 ? -63.926 8.263 -8.909 1.00 44.97 290 ALA A N 1
ATOM 2131 C CA . ALA A 1 290 ? -63.440 8.943 -10.106 1.00 44.97 290 ALA A CA 1
ATOM 2132 C C . ALA A 1 290 ? -62.232 9.916 -10.076 1.00 44.97 290 ALA A C 1
ATOM 2134 O O . ALA A 1 290 ? -62.198 10.953 -9.424 1.00 44.97 290 ALA A O 1
ATOM 2135 N N . ALA A 1 291 ? -61.347 9.599 -11.032 1.00 45.62 291 ALA A N 1
ATOM 2136 C CA . ALA A 1 291 ? -60.683 10.490 -11.988 1.00 45.62 291 ALA A CA 1
ATOM 2137 C C . ALA A 1 291 ? -59.337 11.152 -11.623 1.00 45.62 291 ALA A C 1
ATOM 2139 O O . ALA A 1 291 ? -59.223 12.127 -10.887 1.00 45.62 291 ALA A O 1
ATOM 2140 N N . VAL A 1 292 ? -58.324 10.614 -12.307 1.00 53.09 292 VAL A N 1
ATOM 2141 C CA . VAL A 1 292 ? -57.016 11.180 -12.663 1.00 53.09 292 VAL A CA 1
ATOM 2142 C C . VAL A 1 292 ? -57.179 12.467 -13.489 1.00 53.09 292 VAL A C 1
ATOM 2144 O O . VAL A 1 292 ? -58.095 12.537 -14.310 1.00 53.09 292 VAL A O 1
ATOM 2147 N N . PRO A 1 293 ? -56.250 13.433 -13.361 1.00 58.25 293 PRO A N 1
ATOM 2148 C CA . PRO A 1 293 ? -55.799 14.152 -14.552 1.00 58.25 293 PRO A CA 1
ATOM 2149 C C . PRO A 1 293 ? -54.274 14.243 -14.717 1.00 58.25 293 PRO A C 1
ATOM 2151 O O . PRO A 1 293 ? -53.485 14.126 -13.778 1.00 58.25 293 PRO A O 1
ATOM 2154 N N . ASP A 1 294 ? -53.935 14.451 -15.985 1.00 47.56 294 ASP A N 1
ATOM 2155 C CA . ASP A 1 294 ? -52.658 14.347 -16.683 1.00 47.56 294 ASP A CA 1
ATOM 2156 C C . ASP A 1 294 ? -51.494 15.216 -16.184 1.00 47.56 294 ASP A C 1
ATOM 2158 O O . ASP A 1 294 ? -51.645 16.365 -15.765 1.00 47.56 294 ASP A O 1
ATOM 2162 N N . ALA A 1 295 ? -50.288 14.668 -16.353 1.00 50.47 295 ALA A N 1
ATOM 2163 C CA . ALA A 1 295 ? -49.015 15.362 -16.195 1.00 50.47 295 ALA A CA 1
ATOM 2164 C C . ALA A 1 295 ? -48.558 16.005 -17.525 1.00 50.47 295 ALA A C 1
ATOM 2166 O O . ALA A 1 295 ? -48.611 15.344 -18.566 1.00 50.47 295 ALA A O 1
ATOM 2167 N N . PRO A 1 296 ? -48.039 17.249 -17.530 1.00 55.75 296 PRO A N 1
ATOM 2168 C CA . PRO A 1 296 ? -47.494 17.859 -18.737 1.00 55.75 296 PRO A CA 1
ATOM 2169 C C . PRO A 1 296 ? -46.028 17.469 -18.989 1.00 55.75 296 PRO A C 1
ATOM 2171 O O . PRO A 1 296 ? -45.175 17.483 -18.100 1.00 55.75 296 PRO A O 1
ATOM 2174 N N . ALA A 1 297 ? -45.742 17.163 -20.256 1.00 49.34 297 ALA A N 1
ATOM 2175 C CA . ALA A 1 297 ? -44.430 16.836 -20.798 1.00 49.34 297 ALA A CA 1
ATOM 2176 C C . ALA A 1 297 ? -43.501 18.064 -20.875 1.00 49.34 297 ALA A C 1
ATOM 2178 O O . ALA A 1 297 ? -43.829 19.067 -21.514 1.00 49.34 297 ALA A O 1
ATOM 2179 N N . HIS A 1 298 ? -42.299 17.959 -20.299 1.00 51.69 298 HIS A N 1
ATOM 2180 C CA . HIS A 1 298 ? -41.228 18.938 -20.487 1.00 51.69 298 HIS A CA 1
ATOM 2181 C C . HIS A 1 298 ? -40.326 18.560 -21.670 1.00 51.69 298 HIS A C 1
ATOM 2183 O O . HIS A 1 298 ? -39.781 17.463 -21.751 1.00 51.69 298 HIS A O 1
ATOM 2189 N N . ARG A 1 299 ? -40.198 19.520 -22.593 1.00 45.16 299 ARG A N 1
ATOM 2190 C CA . ARG A 1 299 ? -39.405 19.489 -23.828 1.00 45.16 299 ARG A CA 1
ATOM 2191 C C . ARG A 1 299 ? -37.899 19.573 -23.545 1.00 45.16 299 ARG A C 1
ATOM 2193 O O . ARG A 1 299 ? -37.464 20.454 -22.808 1.00 45.16 299 ARG A O 1
ATOM 2200 N N . SER A 1 300 ? -37.112 18.738 -24.220 1.00 47.03 300 SER A N 1
ATOM 2201 C CA . SER A 1 300 ? -35.661 18.908 -24.390 1.00 47.03 300 SER A CA 1
ATOM 2202 C C . SER A 1 300 ? -35.352 19.874 -25.546 1.00 47.03 300 SER A C 1
ATOM 2204 O O . SER A 1 300 ? -36.001 19.771 -26.589 1.00 47.03 300 SER A O 1
ATOM 2206 N N . PRO A 1 301 ? -34.350 20.767 -25.432 1.00 56.50 301 PRO A N 1
ATOM 2207 C CA . PRO A 1 301 ? -33.792 21.473 -26.578 1.00 56.50 301 PRO A CA 1
ATOM 2208 C C . PRO A 1 301 ? -32.616 20.716 -27.222 1.00 56.50 301 PRO A C 1
ATOM 2210 O O . PRO A 1 301 ? -31.800 20.088 -26.552 1.00 56.50 301 PRO A O 1
ATOM 2213 N N . ALA A 1 302 ? -32.580 20.809 -28.552 1.00 47.06 302 ALA A N 1
ATOM 2214 C CA . ALA A 1 302 ? -31.613 20.244 -29.491 1.00 47.06 302 ALA A CA 1
ATOM 2215 C C . ALA A 1 302 ? -30.238 20.965 -29.474 1.00 47.06 302 ALA A C 1
ATOM 2217 O O . ALA A 1 302 ? -30.138 22.075 -28.943 1.00 47.06 302 ALA A O 1
ATOM 2218 N N . PRO A 1 303 ? -29.183 20.375 -30.077 1.00 52.97 303 PRO A N 1
ATOM 2219 C CA . PRO A 1 303 ? -27.822 20.905 -30.039 1.00 52.97 303 PRO A CA 1
ATOM 2220 C C . PRO A 1 303 ? -27.560 21.919 -31.165 1.00 52.97 303 PRO A C 1
ATOM 2222 O O . PRO A 1 303 ? -27.970 21.715 -32.307 1.00 52.97 303 PRO A O 1
ATOM 2225 N N . GLN A 1 304 ? -26.827 22.993 -30.857 1.00 46.56 304 GLN A N 1
ATOM 2226 C CA . GLN A 1 304 ? -26.264 23.900 -31.860 1.00 46.56 304 GLN A CA 1
ATOM 2227 C C . GLN A 1 304 ? -24.838 23.485 -32.219 1.00 46.56 304 GLN A C 1
ATOM 2229 O O . GLN A 1 304 ? -24.009 23.213 -31.351 1.00 46.56 304 GLN A O 1
ATOM 2234 N N . ALA A 1 305 ? -24.577 23.463 -33.521 1.00 44.28 305 ALA A N 1
ATOM 2235 C CA . ALA A 1 305 ? -23.296 23.174 -34.131 1.00 44.28 305 ALA A CA 1
ATOM 2236 C C . ALA A 1 305 ? -22.669 24.441 -34.737 1.00 44.28 305 ALA A C 1
ATOM 2238 O O . ALA A 1 305 ? -23.380 25.313 -35.233 1.00 44.28 305 ALA A O 1
ATOM 2239 N N . SER A 1 306 ? -21.338 24.385 -34.854 1.00 40.75 306 SER A N 1
ATOM 2240 C CA . SER A 1 306 ? -20.493 24.984 -35.907 1.00 40.75 306 SER A CA 1
ATOM 2241 C C . SER A 1 306 ? -19.898 26.382 -35.692 1.00 40.75 306 SER A C 1
ATOM 2243 O O . SER A 1 306 ? -20.601 27.380 -35.593 1.00 40.75 306 SER A O 1
ATOM 2245 N N . GLY A 1 307 ? -18.564 26.440 -35.804 1.00 36.19 307 GLY A N 1
ATOM 2246 C CA . GLY A 1 307 ? -17.777 27.641 -36.103 1.00 36.19 307 GLY A CA 1
ATOM 2247 C C . GLY A 1 307 ? -16.279 27.316 -36.304 1.00 36.19 307 GLY A C 1
ATOM 2248 O O . GLY A 1 307 ? -15.688 26.759 -35.382 1.00 36.19 307 GLY A O 1
ATOM 2249 N N . PRO A 1 308 ? -15.662 27.602 -37.475 1.00 55.97 308 PRO A N 1
ATOM 2250 C CA . PRO A 1 308 ? -14.272 27.250 -37.811 1.00 55.97 308 PRO A CA 1
ATOM 2251 C C . PRO A 1 308 ? -13.276 28.421 -37.605 1.00 55.97 308 PRO A C 1
ATOM 2253 O O . PRO A 1 308 ? -13.665 29.483 -37.135 1.00 55.97 308 PRO A O 1
ATOM 2256 N N . HIS A 1 309 ? -12.016 28.219 -38.040 1.00 38.19 309 HIS A N 1
ATOM 2257 C CA . HIS A 1 309 ? -10.817 29.098 -38.033 1.00 38.19 309 HIS A CA 1
ATOM 2258 C C . HIS A 1 309 ? -9.828 28.761 -36.892 1.00 38.19 309 HIS A C 1
ATOM 2260 O O . HIS A 1 309 ? -10.229 28.572 -35.759 1.00 38.19 309 HIS A O 1
ATOM 2266 N N . ARG A 1 310 ? -8.505 28.634 -37.082 1.00 42.31 310 ARG A N 1
ATOM 2267 C CA . ARG A 1 310 ? -7.590 29.369 -37.971 1.00 42.31 310 ARG A CA 1
ATOM 2268 C C . ARG A 1 310 ? -6.241 28.618 -38.072 1.00 42.31 310 ARG A C 1
ATOM 2270 O O . ARG A 1 310 ? -5.681 28.228 -37.055 1.00 42.31 310 ARG A O 1
ATOM 2277 N N . ARG A 1 311 ? -5.707 28.456 -39.292 1.00 43.72 311 ARG A N 1
ATOM 2278 C CA . ARG A 1 311 ? -4.305 28.070 -39.572 1.00 43.72 311 ARG A CA 1
ATOM 2279 C C . ARG A 1 311 ? -3.356 29.174 -39.095 1.00 43.72 311 ARG A C 1
ATOM 2281 O O . ARG A 1 311 ? -3.587 30.334 -39.431 1.00 43.72 311 ARG A O 1
ATOM 2288 N N . VAL A 1 312 ? -2.258 28.808 -38.435 1.00 46.88 312 VAL A N 1
ATOM 2289 C CA . VAL A 1 312 ? -1.068 29.660 -38.270 1.00 46.88 312 VAL A CA 1
ATOM 2290 C C . VAL A 1 312 ? 0.180 28.846 -38.621 1.00 46.88 312 VAL A C 1
ATOM 2292 O O . VAL A 1 312 ? 0.223 27.632 -38.435 1.00 46.88 312 VAL A O 1
ATOM 2295 N N . ALA A 1 313 ? 1.119 29.538 -39.257 1.00 38.44 313 ALA A N 1
ATOM 2296 C CA . ALA A 1 313 ? 2.222 29.039 -40.056 1.00 38.44 313 ALA A CA 1
ATOM 2297 C C . ALA A 1 313 ? 3.435 28.530 -39.255 1.00 38.44 313 ALA A C 1
ATOM 2299 O O . ALA A 1 313 ? 3.663 28.911 -38.111 1.00 38.44 313 ALA A O 1
ATOM 2300 N N . ARG A 1 314 ? 4.227 27.695 -39.940 1.00 44.06 314 ARG A N 1
ATOM 2301 C CA . ARG A 1 314 ? 5.609 27.305 -39.619 1.00 44.06 314 ARG A CA 1
ATOM 2302 C C . ARG A 1 314 ? 6.566 28.503 -39.680 1.00 44.06 314 ARG A C 1
ATOM 2304 O O . ARG A 1 314 ? 6.375 29.365 -40.537 1.00 44.06 314 ARG A O 1
ATOM 2311 N N . PRO A 1 315 ? 7.703 28.400 -38.981 1.00 52.94 315 PRO A N 1
ATOM 2312 C CA . PRO A 1 315 ? 8.992 28.767 -39.546 1.00 52.94 315 PRO A CA 1
ATOM 2313 C C . PRO A 1 315 ? 9.883 27.536 -39.752 1.00 52.94 315 PRO A C 1
ATOM 2315 O O . PRO A 1 315 ? 9.815 26.551 -39.016 1.00 52.94 315 PRO A O 1
ATOM 2318 N N . ALA A 1 316 ? 10.680 27.615 -40.812 1.00 41.25 316 ALA A N 1
ATOM 2319 C CA . ALA A 1 316 ? 11.799 26.743 -41.121 1.00 41.25 316 ALA A CA 1
ATOM 2320 C C . ALA A 1 316 ? 13.064 27.327 -40.484 1.00 41.25 316 ALA A C 1
ATOM 2322 O O . ALA A 1 316 ? 13.251 28.537 -40.564 1.00 41.25 316 ALA A O 1
ATOM 2323 N N . GLU A 1 317 ? 13.926 26.482 -39.923 1.00 42.47 317 GLU A N 1
ATOM 2324 C CA . GLU A 1 317 ? 15.324 26.832 -39.671 1.00 42.47 317 GLU A CA 1
ATOM 2325 C C . GLU A 1 317 ? 16.239 25.665 -40.047 1.00 42.47 317 GLU A C 1
ATOM 2327 O O . GLU A 1 317 ? 15.974 24.497 -39.748 1.00 42.47 317 GLU A O 1
ATOM 2332 N N . ASP A 1 318 ? 17.283 26.052 -40.771 1.00 44.34 318 ASP A N 1
ATOM 2333 C CA . ASP A 1 318 ? 18.379 25.276 -41.325 1.00 44.34 318 ASP A CA 1
ATOM 2334 C C . ASP A 1 318 ? 19.314 24.712 -40.246 1.00 44.34 318 ASP A C 1
ATOM 2336 O O . ASP A 1 318 ? 19.691 25.407 -39.305 1.00 44.34 318 ASP A O 1
ATOM 2340 N N . ALA A 1 319 ? 19.809 23.488 -40.452 1.00 37.97 319 ALA A N 1
ATOM 2341 C CA . ALA A 1 319 ? 21.069 23.032 -39.866 1.00 37.97 319 ALA A CA 1
ATOM 2342 C C . ALA A 1 319 ? 21.731 21.982 -40.777 1.00 37.97 319 ALA A C 1
ATOM 2344 O O . ALA A 1 319 ? 21.104 21.006 -41.186 1.00 37.97 319 ALA A O 1
ATOM 2345 N N . GLY A 1 320 ? 22.997 22.234 -41.120 1.00 43.16 320 GLY A N 1
ATOM 2346 C CA . GLY A 1 320 ? 23.808 21.486 -42.085 1.00 43.16 320 GLY A CA 1
ATOM 2347 C C . GLY A 1 320 ? 24.293 20.093 -41.639 1.00 43.16 320 GLY A C 1
ATOM 2348 O O . GLY A 1 320 ? 23.901 19.581 -40.589 1.00 43.16 320 GLY A O 1
ATOM 2349 N N . PRO A 1 321 ? 25.157 19.448 -42.450 1.00 44.09 321 PRO A N 1
ATOM 2350 C CA . PRO A 1 321 ? 25.427 18.020 -42.354 1.00 44.09 321 PRO A CA 1
ATOM 2351 C C . PRO A 1 321 ? 26.558 17.714 -41.364 1.00 44.09 321 PRO A C 1
ATOM 2353 O O . PRO A 1 321 ? 27.737 17.905 -41.655 1.00 44.09 321 PRO A O 1
ATOM 2356 N N . GLY A 1 322 ? 26.197 17.178 -40.199 1.00 36.03 322 GLY A N 1
ATOM 2357 C CA . GLY A 1 322 ? 27.111 16.482 -39.295 1.00 36.03 322 GLY A CA 1
ATOM 2358 C C . GLY A 1 322 ? 26.903 14.975 -39.410 1.00 36.03 322 GLY A C 1
ATOM 2359 O O . GLY A 1 322 ? 25.885 14.451 -38.966 1.00 36.03 322 GLY A O 1
ATOM 2360 N N . VAL A 1 323 ? 27.860 14.275 -40.017 1.00 44.59 323 VAL A N 1
ATOM 2361 C CA . VAL A 1 323 ? 27.903 12.808 -40.079 1.00 44.59 323 VAL A CA 1
ATOM 2362 C C . VAL A 1 323 ? 28.052 12.264 -38.656 1.00 44.59 323 VAL A C 1
ATOM 2364 O O . VAL A 1 323 ? 29.133 12.304 -38.073 1.00 44.59 323 VAL A O 1
ATOM 2367 N N . PHE A 1 324 ? 26.954 11.763 -38.094 1.00 34.19 324 PHE A N 1
ATOM 2368 C CA . PHE A 1 324 ? 26.924 11.052 -36.820 1.00 34.19 324 PHE A CA 1
ATOM 2369 C C . PHE A 1 324 ? 26.616 9.579 -37.091 1.00 34.19 324 PHE A C 1
ATOM 2371 O O . PHE A 1 324 ? 25.515 9.222 -37.508 1.00 34.19 324 PHE A O 1
ATOM 2378 N N . VAL A 1 325 ? 27.612 8.720 -36.882 1.00 42.91 325 VAL A N 1
ATOM 2379 C CA . VAL A 1 325 ? 27.481 7.261 -36.976 1.00 42.91 325 VAL A CA 1
ATOM 2380 C C . VAL A 1 325 ? 26.758 6.756 -35.719 1.00 42.91 325 VAL A C 1
ATOM 2382 O O . VAL A 1 325 ? 27.291 6.925 -34.619 1.00 42.91 325 VAL A O 1
ATOM 2385 N N . PRO A 1 326 ? 25.576 6.116 -35.814 1.00 33.75 326 PRO A N 1
ATOM 2386 C CA . PRO A 1 326 ? 24.919 5.568 -34.637 1.00 33.75 326 PRO A CA 1
ATOM 2387 C C . PRO A 1 326 ? 25.618 4.284 -34.186 1.00 33.75 326 PRO A C 1
ATOM 2389 O O . PRO A 1 326 ? 25.649 3.273 -34.887 1.00 33.75 326 PRO A O 1
ATOM 2392 N N . ARG A 1 327 ? 26.141 4.327 -32.963 1.00 32.44 327 ARG A N 1
ATOM 2393 C CA . ARG A 1 327 ? 26.567 3.168 -32.176 1.00 32.44 327 ARG A CA 1
ATOM 2394 C C . ARG A 1 327 ? 25.349 2.256 -31.960 1.00 32.44 327 ARG A C 1
ATOM 2396 O O . ARG A 1 327 ? 24.335 2.709 -31.429 1.00 32.44 327 ARG A O 1
ATOM 2403 N N . GLN A 1 328 ? 25.441 0.992 -32.378 1.00 28.88 328 GLN A N 1
ATOM 2404 C CA . GLN A 1 328 ? 24.403 -0.024 -32.165 1.00 28.88 328 GLN A CA 1
ATOM 2405 C C . GLN A 1 328 ? 24.045 -0.119 -30.674 1.00 28.88 328 GLN A C 1
ATOM 2407 O O . GLN A 1 328 ? 24.869 -0.516 -29.851 1.00 28.88 328 GLN A O 1
ATOM 2412 N N . ARG A 1 329 ? 22.803 0.238 -30.326 1.00 28.80 329 ARG A N 1
ATOM 2413 C CA . ARG A 1 329 ? 22.201 -0.106 -29.034 1.00 28.80 329 ARG A CA 1
ATOM 2414 C C . ARG A 1 329 ? 21.772 -1.569 -29.088 1.00 28.80 329 ARG A C 1
ATOM 2416 O O . ARG A 1 329 ? 20.922 -1.932 -29.895 1.00 28.80 329 ARG A O 1
ATOM 2423 N N . THR A 1 330 ? 22.339 -2.393 -28.218 1.00 30.14 330 THR A N 1
ATOM 2424 C CA . THR A 1 330 ? 21.817 -3.724 -27.906 1.00 30.14 330 THR A CA 1
ATOM 2425 C C . THR A 1 330 ? 20.445 -3.569 -27.250 1.00 30.14 330 THR A C 1
ATOM 2427 O O . THR A 1 330 ? 20.323 -3.021 -26.156 1.00 30.14 330 THR A O 1
ATOM 2430 N N . SER A 1 331 ? 19.403 -3.990 -27.960 1.00 32.62 331 SER A N 1
ATOM 2431 C CA . SER A 1 331 ? 18.004 -3.911 -27.552 1.00 32.62 331 SER A CA 1
ATOM 2432 C C . SER A 1 331 ? 17.652 -5.020 -26.557 1.00 32.62 331 SER A C 1
ATOM 2434 O O . SER A 1 331 ? 17.474 -6.171 -26.953 1.00 32.62 331 SER A O 1
ATOM 2436 N N . SER A 1 332 ? 17.500 -4.675 -25.281 1.00 29.39 332 SER A N 1
ATOM 2437 C CA . SER A 1 332 ? 16.831 -5.528 -24.282 1.00 29.39 332 SER A CA 1
ATOM 2438 C C . SER A 1 332 ? 15.744 -4.790 -23.490 1.00 29.39 332 SER A C 1
ATOM 2440 O O . SER A 1 332 ? 15.238 -5.311 -22.503 1.00 29.39 332 SER A O 1
ATOM 2442 N N . THR A 1 333 ? 15.343 -3.599 -23.939 1.00 33.69 333 THR A N 1
ATOM 2443 C CA . THR A 1 333 ? 14.203 -2.854 -23.391 1.00 33.69 333 THR A CA 1
ATOM 2444 C C . THR A 1 333 ? 13.022 -3.009 -24.354 1.00 33.69 333 THR A C 1
ATOM 2446 O O . THR A 1 333 ? 13.181 -2.674 -25.533 1.00 33.69 333 THR A O 1
ATOM 2449 N N . PRO A 1 334 ? 11.848 -3.508 -23.921 1.00 32.19 334 PRO A N 1
ATOM 2450 C CA . PRO A 1 334 ? 10.650 -3.466 -24.752 1.00 32.19 334 PRO A CA 1
ATOM 2451 C C . PRO A 1 334 ? 10.343 -2.000 -25.089 1.00 32.19 334 PRO A C 1
ATOM 2453 O O . PRO A 1 334 ? 10.445 -1.150 -24.200 1.00 32.19 334 PRO A O 1
ATOM 2456 N N . PRO A 1 335 ? 10.000 -1.660 -26.343 1.00 33.53 335 PRO A N 1
ATOM 2457 C CA . PRO A 1 335 ? 9.663 -0.288 -26.686 1.00 33.53 335 PRO A CA 1
ATOM 2458 C C . PRO A 1 335 ? 8.450 0.150 -25.862 1.00 33.53 335 PRO A C 1
ATOM 2460 O O . PRO A 1 335 ? 7.432 -0.540 -25.828 1.00 33.53 335 PRO A O 1
ATOM 2463 N N . ALA A 1 336 ? 8.572 1.304 -25.204 1.00 37.19 336 ALA A N 1
ATOM 2464 C CA . ALA A 1 336 ? 7.454 1.979 -24.564 1.00 37.19 336 ALA A CA 1
ATOM 2465 C C . ALA A 1 336 ? 6.307 2.103 -25.575 1.00 37.19 336 ALA A C 1
ATOM 2467 O O . ALA A 1 336 ? 6.509 2.670 -26.648 1.00 37.19 336 ALA A O 1
ATOM 2468 N N . ALA A 1 337 ? 5.166 1.497 -25.232 1.00 38.69 337 ALA A N 1
ATOM 2469 C CA . ALA A 1 337 ? 3.858 1.573 -25.879 1.00 38.69 337 ALA A CA 1
ATOM 2470 C C . ALA A 1 337 ? 3.845 2.272 -27.255 1.00 38.69 337 ALA A C 1
ATOM 2472 O O . ALA A 1 337 ? 3.318 3.371 -27.418 1.00 38.69 337 ALA A O 1
ATOM 2473 N N . ARG A 1 338 ? 4.380 1.604 -28.284 1.00 38.06 338 ARG A N 1
ATOM 2474 C CA . ARG A 1 338 ? 3.710 1.678 -29.583 1.00 38.06 338 ARG A CA 1
ATOM 2475 C C . ARG A 1 338 ? 2.456 0.840 -29.412 1.00 38.06 338 ARG A C 1
ATOM 2477 O O . ARG A 1 338 ? 2.562 -0.274 -28.903 1.00 38.06 338 ARG A O 1
ATOM 2484 N N . THR A 1 339 ? 1.305 1.400 -29.778 1.00 41.22 339 THR A N 1
ATOM 2485 C CA . THR A 1 339 ? 0.054 0.663 -29.998 1.00 41.22 339 THR A CA 1
ATOM 2486 C C . THR A 1 339 ? 0.397 -0.737 -30.487 1.00 41.22 339 THR A C 1
ATOM 2488 O O . THR A 1 339 ? 1.000 -0.863 -31.555 1.00 41.22 339 THR A O 1
ATOM 2491 N N . LEU A 1 340 ? 0.134 -1.750 -29.659 1.00 41.69 340 LEU A N 1
ATOM 2492 C CA . LEU A 1 340 ? 0.359 -3.137 -30.034 1.00 41.69 340 LEU A CA 1
ATOM 2493 C C . LEU A 1 340 ? -0.426 -3.362 -31.323 1.00 41.69 340 LEU A C 1
ATOM 2495 O O . LEU A 1 340 ? -1.650 -3.256 -31.333 1.00 41.69 340 LEU A O 1
ATOM 2499 N N . ASP A 1 341 ? 0.301 -3.593 -32.413 1.00 46.88 341 ASP A N 1
ATOM 2500 C CA . ASP A 1 341 ? -0.270 -4.108 -33.647 1.00 46.88 341 ASP A CA 1
ATOM 2501 C C . ASP A 1 341 ? -1.055 -5.381 -33.265 1.00 46.88 341 ASP A C 1
ATOM 2503 O O . ASP A 1 341 ? -0.486 -6.209 -32.536 1.00 46.88 341 ASP A O 1
ATOM 2507 N N . PRO A 1 342 ? -2.344 -5.519 -33.636 1.00 50.81 342 PRO A N 1
ATOM 2508 C CA . PRO A 1 342 ? -3.165 -6.688 -33.311 1.00 50.81 342 PRO A CA 1
ATOM 2509 C C . PRO A 1 342 ? -2.442 -8.021 -33.559 1.00 50.81 342 PRO A C 1
ATOM 2511 O O . PRO A 1 342 ? -2.575 -8.963 -32.771 1.00 50.81 342 PRO A O 1
ATOM 2514 N N . ASP A 1 343 ? -1.579 -8.062 -34.575 1.00 63.47 343 ASP A N 1
ATOM 2515 C CA . ASP A 1 343 ? -0.789 -9.238 -34.934 1.00 63.47 343 ASP A CA 1
ATOM 2516 C C . ASP A 1 343 ? 0.241 -9.619 -33.853 1.00 63.47 343 ASP A C 1
ATOM 2518 O O . ASP A 1 343 ? 0.559 -10.796 -33.666 1.00 63.47 343 ASP A O 1
ATOM 2522 N N . THR A 1 344 ? 0.726 -8.652 -33.070 1.00 64.75 344 THR A N 1
ATOM 2523 C CA . THR A 1 344 ? 1.657 -8.882 -31.951 1.00 64.75 344 THR A CA 1
ATOM 2524 C C . THR A 1 344 ? 0.978 -9.561 -30.764 1.00 64.75 344 THR A C 1
ATOM 2526 O O . THR A 1 344 ? 1.610 -10.371 -30.081 1.00 64.75 344 THR A O 1
ATOM 2529 N N . TRP A 1 345 ? -0.304 -9.266 -30.518 1.00 53.53 345 TRP A N 1
ATOM 2530 C CA . TRP A 1 345 ? -1.081 -9.922 -29.463 1.00 53.53 345 TRP A CA 1
ATOM 2531 C C . TRP A 1 345 ? -1.350 -11.385 -29.815 1.00 53.53 345 TRP A C 1
ATOM 2533 O O . TRP A 1 345 ? -1.095 -12.272 -28.998 1.00 53.53 345 TRP A O 1
ATOM 2543 N N . GLU A 1 346 ? -1.752 -11.665 -31.058 1.00 65.00 346 GLU A N 1
ATOM 2544 C CA . GLU A 1 346 ? -1.896 -13.045 -31.530 1.00 65.00 346 GLU A CA 1
ATOM 2545 C C . GLU A 1 346 ? -0.565 -13.805 -31.540 1.00 65.00 346 GLU A C 1
ATOM 2547 O O . GLU A 1 346 ? -0.535 -15.010 -31.283 1.00 65.00 346 GLU A O 1
ATOM 2552 N N . GLN A 1 347 ? 0.549 -13.137 -31.845 1.00 68.12 347 GLN A N 1
ATOM 2553 C CA . GLN A 1 347 ? 1.876 -13.753 -31.781 1.00 68.12 347 GLN A CA 1
ATOM 2554 C C . GLN A 1 347 ? 2.288 -14.069 -30.344 1.00 68.12 347 GLN A C 1
ATOM 2556 O O . GLN A 1 347 ? 2.854 -15.133 -30.096 1.00 68.12 347 GLN A O 1
ATOM 2561 N N . TRP A 1 348 ? 1.987 -13.187 -29.392 1.00 67.69 348 TRP A N 1
ATOM 2562 C CA . TRP A 1 348 ? 2.242 -13.434 -27.976 1.00 67.69 348 TRP A CA 1
ATOM 2563 C C . TRP A 1 348 ? 1.362 -14.569 -27.430 1.00 67.69 348 TRP A C 1
ATOM 2565 O O . TRP A 1 348 ? 1.882 -15.480 -26.782 1.00 67.69 348 TRP A O 1
ATOM 2575 N N . HIS A 1 349 ? 0.071 -14.589 -27.783 1.00 66.50 349 HIS A N 1
ATOM 2576 C CA . HIS A 1 349 ? -0.861 -15.665 -27.430 1.00 66.50 349 HIS A CA 1
ATOM 2577 C C . HIS A 1 349 ? -0.417 -17.017 -28.007 1.00 66.50 349 HIS A C 1
ATOM 2579 O O . HIS A 1 349 ? -0.281 -17.993 -27.270 1.00 66.50 349 HIS A O 1
ATOM 2585 N N . ARG A 1 350 ? -0.069 -17.066 -29.303 1.00 70.00 350 ARG A N 1
ATOM 2586 C CA . ARG A 1 350 ? 0.494 -18.270 -29.944 1.00 70.00 350 ARG A CA 1
ATOM 2587 C C . ARG A 1 350 ? 1.794 -18.718 -29.288 1.00 70.00 350 ARG A C 1
ATOM 2589 O O . ARG A 1 350 ? 2.046 -19.917 -29.169 1.00 70.00 350 ARG A O 1
ATOM 2596 N N . ARG A 1 351 ? 2.626 -17.773 -28.838 1.00 73.62 351 ARG A N 1
ATOM 2597 C CA . ARG A 1 351 ? 3.871 -18.098 -28.142 1.00 73.62 351 ARG A CA 1
ATOM 2598 C C . ARG A 1 351 ? 3.574 -18.757 -26.793 1.00 73.62 351 ARG A C 1
ATOM 2600 O O . ARG A 1 351 ? 4.179 -19.789 -26.533 1.00 73.62 351 ARG A O 1
ATOM 2607 N N . LEU A 1 352 ? 2.604 -18.261 -26.019 1.00 60.00 352 LEU A N 1
ATOM 2608 C CA . LEU A 1 352 ? 2.147 -18.891 -24.768 1.00 60.00 352 LEU A CA 1
ATOM 2609 C C . LEU A 1 352 ? 1.547 -20.288 -24.965 1.00 60.00 352 LEU A C 1
ATOM 2611 O O . LEU A 1 352 ? 1.814 -21.187 -24.168 1.00 60.00 352 LEU A O 1
ATOM 2615 N N . GLU A 1 353 ? 0.769 -20.489 -26.026 1.00 68.12 353 GLU A N 1
ATOM 2616 C CA . GLU A 1 353 ? 0.232 -21.810 -26.371 1.00 68.12 353 GLU A CA 1
ATOM 2617 C C . GLU A 1 353 ? 1.347 -22.787 -26.768 1.00 68.12 353 GLU A C 1
ATOM 2619 O O . GLU A 1 353 ? 1.298 -23.966 -26.418 1.00 68.12 353 GLU A O 1
ATOM 2624 N N . SER A 1 354 ? 2.386 -22.297 -27.452 1.00 72.31 354 SER A N 1
ATOM 2625 C CA . SER A 1 354 ? 3.527 -23.118 -27.869 1.00 72.31 354 SER A CA 1
ATOM 2626 C C . SER A 1 354 ? 4.473 -23.498 -26.723 1.00 72.31 354 SER A C 1
ATO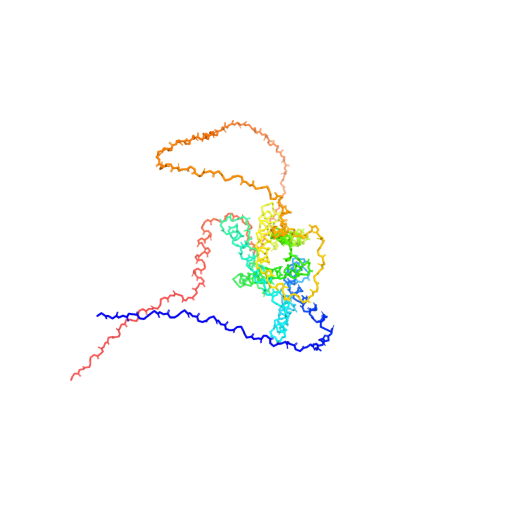M 2628 O O . SER A 1 354 ? 5.120 -24.542 -26.797 1.00 72.31 354 SER A O 1
ATOM 2630 N N . THR A 1 355 ? 4.547 -22.693 -25.655 1.00 64.38 355 THR A N 1
ATOM 2631 C CA . THR A 1 355 ? 5.394 -22.967 -24.483 1.00 64.38 355 THR A CA 1
ATOM 2632 C C . THR A 1 355 ? 4.716 -23.782 -23.387 1.00 64.38 355 THR A C 1
ATOM 2634 O O . THR A 1 355 ? 5.390 -24.068 -22.403 1.00 64.38 355 THR A O 1
ATOM 2637 N N . GLN A 1 356 ? 3.456 -24.217 -23.529 1.00 48.19 356 GLN A N 1
ATOM 2638 C CA . GLN A 1 356 ? 2.881 -25.243 -22.645 1.00 48.19 356 GLN A CA 1
ATOM 2639 C C . GLN A 1 356 ? 3.266 -26.653 -23.124 1.00 48.19 356 GLN A C 1
ATOM 2641 O O . GLN A 1 356 ? 2.648 -27.184 -24.053 1.00 48.19 356 GLN A O 1
ATOM 2646 N N . PRO A 1 357 ? 4.235 -27.336 -22.489 1.00 48.16 357 PRO A N 1
ATOM 2647 C CA . PRO A 1 357 ? 4.566 -28.701 -22.845 1.00 48.16 357 PRO A CA 1
ATOM 2648 C C . PRO A 1 357 ? 3.555 -29.618 -22.144 1.00 48.16 357 PRO A C 1
ATOM 2650 O O . PRO A 1 357 ? 3.514 -29.684 -20.918 1.00 48.16 357 PRO A O 1
ATOM 2653 N N . GLY A 1 358 ? 2.745 -30.353 -22.912 1.00 54.62 358 GLY A N 1
ATOM 2654 C CA . GLY A 1 358 ? 2.115 -31.576 -22.393 1.00 54.62 358 GLY A CA 1
ATOM 2655 C C . GLY A 1 358 ? 0.592 -31.616 -22.248 1.00 54.62 358 GLY A C 1
ATOM 2656 O O . GLY A 1 358 ? 0.096 -32.419 -21.466 1.00 54.62 358 GLY A O 1
ATOM 2657 N N . ARG A 1 359 ? -0.181 -30.855 -23.033 1.00 46.25 359 ARG A N 1
ATOM 2658 C CA . ARG A 1 359 ? -1.627 -31.118 -23.216 1.00 46.25 359 ARG A CA 1
ATOM 2659 C C . ARG A 1 359 ? -1.952 -31.688 -24.601 1.00 46.25 359 ARG A C 1
ATOM 2661 O O . ARG A 1 359 ? -2.913 -31.289 -25.246 1.00 46.25 359 ARG A O 1
ATOM 2668 N N . ARG A 1 360 ? -1.154 -32.648 -25.083 1.00 53.47 360 ARG A N 1
ATOM 2669 C CA . ARG A 1 360 ? -1.535 -33.477 -26.239 1.00 53.47 360 ARG A CA 1
ATOM 2670 C C . ARG A 1 360 ? -2.068 -34.826 -25.763 1.00 53.47 360 ARG A C 1
ATOM 2672 O O . ARG A 1 360 ? -1.327 -35.634 -25.225 1.00 53.47 360 ARG A O 1
ATOM 2679 N N . ALA A 1 361 ? -3.370 -34.995 -25.990 1.00 51.34 361 ALA A N 1
ATOM 2680 C CA . ALA A 1 361 ? -4.097 -36.236 -26.236 1.00 51.34 361 ALA A CA 1
ATOM 2681 C C . ALA A 1 361 ? -3.741 -37.448 -25.355 1.00 51.34 361 ALA A C 1
ATOM 2683 O O . ALA A 1 361 ? -2.851 -38.235 -25.673 1.00 51.34 361 ALA A O 1
ATOM 2684 N N . HIS A 1 362 ? -4.570 -37.705 -24.338 1.00 47.38 362 HIS A N 1
ATOM 2685 C CA . HIS A 1 362 ? -4.848 -39.087 -23.958 1.00 47.38 362 HIS A CA 1
ATOM 2686 C C . HIS A 1 362 ? -5.467 -39.787 -25.172 1.00 47.38 362 HIS A C 1
ATOM 2688 O O . HIS A 1 362 ? -6.656 -39.650 -25.461 1.00 47.38 362 HIS A O 1
ATOM 2694 N N . GLY A 1 363 ? -4.609 -40.480 -25.919 1.00 48.50 363 GLY A N 1
ATOM 2695 C CA . GLY A 1 363 ? -4.998 -41.373 -26.990 1.00 48.50 363 GLY A CA 1
ATOM 2696 C C . GLY A 1 363 ? -5.997 -42.395 -26.464 1.00 48.50 363 GLY A C 1
ATOM 2697 O O . GLY A 1 363 ? -5.743 -43.099 -25.486 1.00 48.50 363 GLY A O 1
ATOM 2698 N N . ARG A 1 364 ? -7.143 -42.448 -27.138 1.00 52.78 364 ARG A N 1
ATOM 2699 C CA . ARG A 1 364 ? -8.072 -43.575 -27.141 1.00 52.78 364 ARG A CA 1
ATOM 2700 C C . ARG A 1 364 ? -7.237 -44.851 -27.321 1.00 52.78 364 ARG A C 1
ATOM 2702 O O . ARG A 1 364 ? -6.653 -45.047 -28.381 1.00 52.78 364 ARG A O 1
ATOM 2709 N N . ARG A 1 365 ? -7.137 -45.687 -26.284 1.00 51.47 365 ARG A N 1
ATOM 2710 C CA . ARG A 1 365 ? -6.651 -47.062 -26.444 1.00 51.47 365 ARG A CA 1
ATOM 2711 C C . ARG A 1 365 ? -7.665 -47.784 -27.324 1.00 51.47 365 ARG A C 1
ATOM 2713 O O . ARG A 1 365 ? -8.820 -47.924 -26.924 1.00 51.47 365 ARG A O 1
ATOM 2720 N N . GLU A 1 366 ? -7.252 -48.177 -28.522 1.00 54.81 366 GLU A N 1
ATOM 2721 C CA . GLU A 1 366 ? -8.011 -49.141 -29.310 1.00 54.81 366 GLU A CA 1
ATOM 2722 C C . GLU A 1 366 ? -8.084 -50.473 -28.545 1.00 54.81 366 GLU A C 1
ATOM 2724 O O . GLU A 1 366 ? -7.106 -50.860 -27.896 1.00 54.81 366 GLU A O 1
ATOM 2729 N N . PRO A 1 367 ? -9.241 -51.154 -28.562 1.00 60.56 367 PRO A N 1
ATOM 2730 C CA . PRO A 1 367 ? -9.391 -52.450 -27.925 1.00 60.56 367 PRO A CA 1
ATOM 2731 C C . PRO A 1 367 ? -8.542 -53.504 -28.644 1.00 60.56 367 PRO A C 1
ATOM 2733 O O . PRO A 1 367 ? -8.615 -53.686 -29.857 1.00 60.56 367 PRO A O 1
ATOM 2736 N N . GLU A 1 368 ? -7.741 -54.199 -27.846 1.00 63.41 368 GLU A N 1
ATOM 2737 C CA . GLU A 1 368 ? -6.886 -55.319 -28.220 1.00 63.41 368 GLU A CA 1
ATOM 2738 C C . GLU A 1 368 ? -7.712 -56.460 -28.860 1.00 63.41 368 GLU A C 1
ATOM 2740 O O . GLU A 1 368 ? -8.729 -56.874 -28.292 1.00 63.41 368 GLU A O 1
ATOM 2745 N N . PRO A 1 369 ? -7.328 -56.987 -30.040 1.00 65.06 369 PRO A N 1
ATOM 2746 C CA . PRO A 1 369 ? -8.051 -58.083 -30.671 1.00 65.06 369 PRO A CA 1
ATOM 2747 C C . PRO A 1 369 ? -7.844 -59.394 -29.900 1.00 65.06 369 PRO A C 1
ATOM 2749 O O . PRO A 1 369 ? -6.733 -59.905 -29.760 1.00 65.06 369 PRO A O 1
ATOM 2752 N N . VAL A 1 370 ? -8.956 -59.965 -29.435 1.00 71.38 370 VAL A N 1
ATOM 2753 C CA . VAL A 1 370 ? -9.035 -61.262 -28.751 1.00 71.38 370 VAL A CA 1
ATOM 2754 C C . VAL A 1 370 ? -8.520 -62.379 -29.669 1.00 71.38 370 VAL A C 1
ATOM 2756 O O . VAL A 1 370 ? -9.164 -62.736 -30.658 1.00 71.38 370 VAL A O 1
ATOM 2759 N N . ARG A 1 371 ? -7.374 -62.977 -29.320 1.00 66.62 371 ARG A N 1
ATOM 2760 C CA . ARG A 1 371 ? -6.883 -64.228 -29.923 1.00 66.62 371 ARG A CA 1
ATOM 2761 C C . ARG A 1 371 ? -7.823 -65.381 -29.555 1.00 66.62 371 ARG A C 1
ATOM 2763 O O . ARG A 1 371 ? -7.859 -65.809 -28.405 1.00 66.62 371 ARG A O 1
ATOM 2770 N N . ARG A 1 372 ? -8.550 -65.917 -30.539 1.00 68.06 372 ARG A N 1
ATOM 2771 C CA . ARG A 1 372 ? -9.195 -67.237 -30.445 1.00 68.06 372 ARG A CA 1
ATOM 2772 C C . ARG A 1 372 ? -8.150 -68.317 -30.736 1.00 68.06 372 ARG A C 1
ATOM 2774 O O . ARG A 1 372 ? -7.555 -68.309 -31.810 1.00 68.06 372 ARG A O 1
ATOM 2781 N N . GLY A 1 373 ? -7.913 -69.205 -29.773 1.00 66.69 373 GLY A N 1
ATOM 2782 C CA . GLY A 1 373 ? -7.136 -70.430 -29.975 1.00 66.69 373 GLY A CA 1
ATOM 2783 C C . GLY A 1 373 ? -7.963 -71.514 -30.685 1.00 66.69 373 GLY A C 1
ATOM 2784 O O . GLY A 1 373 ? -9.194 -71.460 -30.616 1.00 66.69 373 GLY A O 1
ATOM 2785 N N . PRO A 1 374 ? -7.316 -72.463 -31.385 1.00 62.84 374 PRO A N 1
ATOM 2786 C CA . PRO A 1 374 ? -7.994 -73.582 -32.033 1.00 62.84 374 PRO A CA 1
ATOM 2787 C C . PRO A 1 374 ? -8.437 -74.646 -31.016 1.00 62.84 374 PRO A C 1
ATOM 2789 O O . PRO A 1 374 ? -7.807 -74.810 -29.970 1.00 62.84 374 PRO A O 1
ATOM 2792 N N . ALA A 1 375 ? -9.546 -75.308 -31.356 1.00 59.12 375 ALA A N 1
ATOM 2793 C CA . ALA A 1 375 ? -10.165 -76.420 -30.635 1.00 59.12 375 ALA A CA 1
ATOM 2794 C C . ALA A 1 375 ? -9.414 -77.742 -30.828 1.00 59.12 375 ALA A C 1
ATOM 2796 O O . ALA A 1 375 ? -8.765 -77.892 -31.892 1.00 59.12 375 ALA A O 1
#

pLDDT: mean 79.22, std 22.04, range [28.8, 98.81]

Sequence (375 aa):
MLRLRPALPPRAPRARPTRAAPAGAAVPALAPAAGTGRVALHVLLAALPLLAISAHVFDLVPMQLSAALLVVPLATAVAVLTLFDPHPADRIVAHGLAWGVVACAVYDVFRLDTVYMLGLWGDFIPTMGTWITGRPGDTAGGAVVGYLWRYIGDGGGIGLTFFVVASACGLHRLSRARVVLAAVDFAVAPVWAGLVGTVALAPRGEELMFPLTPVTVSLSLVGHLIFGLVLGLGFWHSRAVQSHWPWPTPALPARLRTTTGAPGADATPPPAPRVPLPRVPVPHLPAPDAAVPDAPAHRSPAPQASGPHRRVARPAEDAGPGVFVPRQRTSSTPPAARTLDPDTWEQWHRRLESTQPGRRAHGRREPEPVRRGPA

Foldseek 3Di:
DDDDDDDDDDDDDDDDPDDDDDDDPPDDPPPPPVVVVLLVLLLVLLCQLVVLVLCVLLVNDQSQCSCVPPNVVSVVVSVVCCVPPNALCVLLLVLLLVLLLVLLVQLVVLVVCCVPVVVLWDDLQLVVLCSNVVHNPCSVSSNVSSVCCSRRRHSSSLSSNLSVVCLQQVVLQFDLVSLLVVLLCSLVPCNLVVLVCSLVVRPCSCVNGNNDDPSVSVSSSVSSNSSSNSSSVSSNVCSVSSVSVPDDHDDDDPVRGPCPPPPCPPPPPPPDPDDPDPDDDDDDDDDDDDDDDDDDDDDDDDDDDDDDDDDDDDDDDDDDDDDDDDDDDDDPDDPRDPPPDPVNVVVVVVVVVVPDPDPDDPDDPDDDDDDDDDD